Protein AF-A0A4U0UEE3-F1 (afdb_monomer_lite)

Structure (mmCIF, N/CA/C/O backbone):
data_AF-A0A4U0UEE3-F1
#
_entry.id   AF-A0A4U0UEE3-F1
#
loop_
_atom_site.group_PDB
_atom_site.id
_atom_site.type_symbol
_atom_site.label_atom_id
_atom_site.label_alt_id
_atom_site.label_comp_id
_atom_site.label_asym_id
_atom_site.label_entity_id
_atom_site.label_seq_id
_atom_site.pdbx_PDB_ins_code
_atom_site.Cartn_x
_atom_site.Cartn_y
_atom_site.Cartn_z
_atom_site.occupancy
_atom_site.B_iso_or_equiv
_atom_site.auth_seq_id
_atom_site.auth_comp_id
_atom_site.auth_asym_id
_atom_site.auth_atom_id
_atom_site.pdbx_PDB_model_num
ATOM 1 N N . MET A 1 1 ? 69.171 3.254 -107.063 1.00 62.25 1 MET A N 1
ATOM 2 C CA . MET A 1 1 ? 68.912 4.581 -106.462 1.00 62.25 1 MET A CA 1
ATOM 3 C C . MET A 1 1 ? 67.419 4.868 -106.351 1.00 62.25 1 MET A C 1
ATOM 5 O O . MET A 1 1 ? 66.963 4.986 -105.230 1.00 62.25 1 MET A O 1
ATOM 9 N N . GLN A 1 2 ? 66.639 4.903 -107.444 1.00 70.38 2 GLN A N 1
ATOM 10 C CA . GLN A 1 2 ? 65.195 5.214 -107.375 1.00 70.38 2 GLN A CA 1
ATOM 11 C C . GLN A 1 2 ? 64.356 4.212 -106.554 1.00 70.38 2 GLN A C 1
ATOM 13 O O . GLN A 1 2 ? 63.466 4.637 -105.823 1.00 70.38 2 GLN A O 1
ATOM 18 N N . ASP A 1 3 ? 64.650 2.910 -106.615 1.00 75.75 3 ASP A N 1
ATOM 19 C CA . ASP A 1 3 ? 63.863 1.899 -105.884 1.00 75.75 3 ASP A CA 1
ATOM 20 C C . ASP A 1 3 ? 64.121 1.914 -104.372 1.00 75.75 3 ASP A C 1
ATOM 22 O O . ASP A 1 3 ? 63.182 1.812 -103.592 1.00 75.75 3 ASP A O 1
ATOM 26 N N . GLN A 1 4 ? 65.359 2.193 -103.953 1.00 80.94 4 GLN A N 1
ATOM 27 C CA . GLN A 1 4 ? 65.688 2.430 -102.541 1.00 80.94 4 GLN A CA 1
ATOM 28 C C . GLN A 1 4 ? 64.958 3.663 -101.995 1.00 80.94 4 GLN A C 1
ATOM 30 O O . GLN A 1 4 ? 64.514 3.665 -100.854 1.00 80.94 4 GLN A O 1
ATOM 35 N N . THR A 1 5 ? 64.789 4.711 -102.807 1.00 82.25 5 THR A N 1
ATOM 36 C CA . THR A 1 5 ? 64.019 5.897 -102.406 1.00 82.25 5 THR A CA 1
ATOM 37 C C . THR A 1 5 ? 62.523 5.594 -102.279 1.00 82.25 5 THR A C 1
ATOM 39 O O . THR A 1 5 ? 61.872 6.137 -101.391 1.00 82.25 5 THR A O 1
ATOM 42 N N . ARG A 1 6 ? 61.970 4.716 -103.131 1.00 85.69 6 ARG A N 1
ATOM 43 C CA . ARG A 1 6 ? 60.564 4.280 -103.050 1.00 85.69 6 ARG A CA 1
ATOM 44 C C . ARG A 1 6 ? 60.300 3.409 -101.825 1.00 85.69 6 ARG A C 1
ATOM 46 O O . ARG A 1 6 ? 59.331 3.664 -101.124 1.00 85.69 6 ARG A O 1
ATOM 53 N N . GLU A 1 7 ? 61.167 2.442 -101.546 1.00 88.88 7 GLU A N 1
ATOM 54 C CA . GLU A 1 7 ? 61.051 1.562 -100.377 1.00 88.88 7 GLU A CA 1
ATOM 55 C C . GLU A 1 7 ? 61.210 2.336 -99.058 1.00 88.88 7 GLU A C 1
ATOM 57 O O . GLU A 1 7 ? 60.459 2.138 -98.105 1.00 88.88 7 GLU A O 1
ATOM 62 N N . LEU A 1 8 ? 62.127 3.305 -99.020 1.00 87.56 8 LEU A N 1
ATOM 63 C CA . LEU A 1 8 ? 62.291 4.180 -97.859 1.00 87.56 8 LEU A CA 1
ATOM 64 C C . LEU A 1 8 ? 61.073 5.107 -97.678 1.00 87.56 8 LEU A C 1
ATOM 66 O O . LEU A 1 8 ? 60.667 5.381 -96.550 1.00 87.56 8 LEU A O 1
ATOM 70 N N . ALA A 1 9 ? 60.427 5.536 -98.769 1.00 88.88 9 ALA A N 1
ATOM 71 C CA . ALA A 1 9 ? 59.181 6.300 -98.713 1.00 88.88 9 ALA A CA 1
ATOM 72 C C . ALA A 1 9 ? 57.982 5.463 -98.230 1.00 88.88 9 ALA A C 1
ATOM 74 O O . ALA A 1 9 ? 57.168 5.975 -97.460 1.00 88.88 9 ALA A O 1
ATOM 75 N N . THR A 1 10 ? 57.870 4.189 -98.631 1.00 90.50 10 THR A N 1
ATOM 76 C CA . THR A 1 10 ? 56.819 3.286 -98.126 1.00 90.50 10 THR A CA 1
ATOM 77 C C . THR A 1 10 ? 57.028 2.968 -96.651 1.00 90.50 10 THR A C 1
ATOM 79 O O . THR A 1 10 ? 56.086 3.090 -95.876 1.00 90.50 10 THR A O 1
ATOM 82 N N . GLN A 1 11 ? 58.267 2.692 -96.230 1.00 93.00 11 GLN A N 1
ATOM 83 C CA . GLN A 1 11 ? 58.604 2.503 -94.815 1.00 93.00 11 GLN A CA 1
ATOM 84 C C . GLN A 1 11 ? 58.294 3.754 -93.984 1.00 93.00 11 GLN A C 1
ATOM 86 O O . GLN A 1 11 ? 57.703 3.655 -92.913 1.00 93.00 11 GLN A O 1
ATOM 91 N N . MET A 1 12 ? 58.625 4.950 -94.486 1.00 91.69 12 MET A N 1
ATOM 92 C CA . MET A 1 12 ? 58.252 6.203 -93.823 1.00 91.69 12 MET A CA 1
ATOM 93 C C . MET A 1 12 ? 56.735 6.379 -93.705 1.00 91.69 12 MET A C 1
ATOM 95 O O . MET A 1 12 ? 56.270 6.903 -92.696 1.00 91.69 12 MET A O 1
ATOM 99 N N . LYS A 1 13 ? 55.962 5.968 -94.717 1.00 94.62 13 LYS A N 1
ATOM 100 C CA . LYS A 1 13 ? 54.497 6.036 -94.677 1.00 94.62 13 LYS A CA 1
ATOM 101 C C . LYS A 1 13 ? 53.920 5.064 -93.648 1.00 94.62 13 LYS A C 1
ATOM 103 O O . LYS A 1 13 ? 53.119 5.484 -92.828 1.00 94.62 13 LYS A O 1
ATOM 108 N N . GLU A 1 14 ? 54.381 3.816 -93.634 1.00 94.69 14 GLU A N 1
ATOM 109 C CA . GLU A 1 14 ? 53.945 2.809 -92.659 1.00 94.69 14 GLU A CA 1
ATOM 110 C C . GLU A 1 14 ? 54.296 3.204 -91.221 1.00 94.69 14 GLU A C 1
ATOM 112 O O . GLU A 1 14 ? 53.499 3.001 -90.311 1.00 94.69 14 GLU A O 1
ATOM 117 N N . VAL A 1 15 ? 55.479 3.784 -90.993 1.00 94.88 15 VAL A N 1
ATOM 118 C CA . VAL A 1 15 ? 55.857 4.291 -89.666 1.00 94.88 15 VAL A CA 1
ATOM 119 C C . VAL A 1 15 ? 54.951 5.449 -89.249 1.00 94.88 15 VAL A C 1
ATOM 121 O O . VAL A 1 15 ? 54.535 5.477 -88.097 1.00 94.88 15 VAL A O 1
ATOM 124 N N . ARG A 1 16 ? 54.596 6.365 -90.162 1.00 94.94 16 ARG A N 1
ATOM 125 C CA . ARG A 1 16 ? 53.630 7.439 -89.867 1.00 94.94 16 ARG A CA 1
ATOM 126 C C . ARG A 1 16 ? 52.248 6.891 -89.534 1.00 94.94 16 ARG A C 1
ATOM 128 O O . ARG A 1 16 ? 51.725 7.253 -88.494 1.00 94.94 16 ARG A O 1
ATOM 135 N N . GLU A 1 17 ? 51.713 5.980 -90.343 1.00 96.06 17 GLU A N 1
ATOM 136 C CA . GLU A 1 17 ? 50.411 5.345 -90.087 1.00 96.06 17 GLU A CA 1
ATOM 137 C C . GLU A 1 17 ? 50.409 4.595 -88.739 1.00 96.06 17 GLU A C 1
ATOM 139 O O . GLU A 1 17 ? 49.432 4.642 -87.996 1.00 96.06 17 GLU A O 1
ATOM 144 N N . ARG A 1 18 ? 51.527 3.954 -88.362 1.00 96.12 18 ARG A N 1
ATOM 145 C CA . ARG A 1 18 ? 51.687 3.345 -87.029 1.00 96.12 18 ARG A CA 1
ATOM 146 C C . ARG A 1 18 ? 51.750 4.381 -85.909 1.00 96.12 18 ARG A C 1
ATOM 148 O O . ARG A 1 18 ? 51.187 4.137 -84.850 1.00 96.12 18 ARG A O 1
ATOM 155 N N . CYS A 1 19 ? 52.442 5.502 -86.108 1.00 96.31 19 CYS A N 1
ATOM 156 C CA . CYS A 1 19 ? 52.463 6.591 -85.132 1.00 96.31 19 CYS A CA 1
ATOM 157 C C . CYS A 1 19 ? 51.065 7.186 -84.941 1.00 96.31 19 CYS A C 1
ATOM 159 O O . CYS A 1 19 ? 50.644 7.331 -83.801 1.00 96.31 19 CYS A O 1
ATOM 161 N N . GLU A 1 20 ? 50.333 7.436 -86.027 1.00 96.25 20 GLU A N 1
ATOM 162 C CA . GLU A 1 20 ? 48.946 7.919 -85.998 1.00 96.25 20 GLU A CA 1
ATOM 163 C C . GLU A 1 20 ? 48.036 6.929 -85.247 1.00 96.25 20 GLU A C 1
ATOM 165 O O . GLU A 1 20 ? 47.331 7.324 -84.323 1.00 96.25 20 GLU A O 1
ATOM 170 N N . SER A 1 21 ? 48.135 5.625 -85.535 1.00 96.75 21 SER A N 1
ATOM 171 C CA . SER A 1 21 ? 47.388 4.582 -84.811 1.00 96.75 21 SER A CA 1
ATOM 172 C C . SER A 1 21 ? 47.721 4.535 -83.314 1.00 96.75 21 SER A C 1
ATOM 174 O O . SER A 1 21 ? 46.827 4.360 -82.490 1.00 96.75 21 SER A O 1
ATOM 176 N N . LEU A 1 22 ? 48.995 4.683 -82.939 1.00 96.50 22 LEU A N 1
ATOM 177 C CA . LEU A 1 22 ? 49.409 4.702 -81.531 1.00 96.50 22 LEU A CA 1
ATOM 178 C C . LEU A 1 22 ? 48.954 5.980 -80.812 1.00 96.50 22 LEU A C 1
ATOM 180 O O . LEU A 1 22 ? 48.640 5.934 -79.624 1.00 96.50 22 LEU A O 1
ATOM 184 N N . GLU A 1 23 ? 48.920 7.117 -81.507 1.00 97.00 23 GLU A N 1
ATOM 185 C CA . GLU A 1 23 ? 48.387 8.374 -80.976 1.00 97.00 23 GLU A CA 1
ATOM 186 C C . GLU A 1 23 ? 46.876 8.280 -80.726 1.00 97.00 23 GLU A C 1
ATOM 188 O O . GLU A 1 23 ? 46.407 8.730 -79.677 1.00 97.00 23 GLU A O 1
ATOM 193 N N . GLU A 1 24 ? 46.129 7.642 -81.631 1.00 96.81 24 GLU A N 1
ATOM 194 C CA . GLU A 1 24 ? 44.701 7.354 -81.453 1.00 96.81 24 GLU A CA 1
ATOM 195 C C . GLU A 1 24 ? 44.453 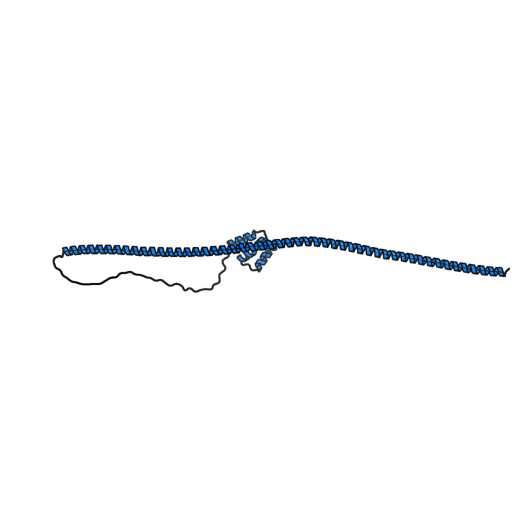6.416 -80.260 1.00 96.81 24 GLU A C 1
ATOM 197 O O . GLU A 1 24 ? 43.654 6.740 -79.378 1.00 96.81 24 GLU A O 1
ATOM 202 N N . GLU A 1 25 ? 45.193 5.306 -80.158 1.00 97.25 25 GLU A N 1
ATOM 203 C CA . GLU A 1 25 ? 45.098 4.382 -79.018 1.00 97.25 25 GLU A CA 1
ATOM 204 C C . GLU A 1 25 ? 45.443 5.065 -77.684 1.00 97.25 25 GLU A C 1
ATOM 206 O O . GLU A 1 25 ? 44.784 4.831 -76.666 1.00 97.25 25 GLU A O 1
ATOM 211 N N . LEU A 1 26 ? 46.451 5.944 -77.672 1.00 97.50 26 LEU A N 1
ATOM 212 C CA . LEU A 1 26 ? 46.818 6.724 -76.490 1.00 97.50 26 LEU A CA 1
ATOM 213 C C . LEU A 1 26 ? 45.713 7.718 -76.107 1.00 97.50 26 LEU A C 1
ATOM 215 O O . LEU A 1 26 ? 45.411 7.880 -74.920 1.00 97.50 26 LEU A O 1
ATOM 219 N N . ALA A 1 27 ? 45.097 8.378 -77.090 1.00 97.19 27 ALA A N 1
ATOM 220 C CA . ALA A 1 27 ? 43.980 9.287 -76.862 1.00 97.19 27 ALA A CA 1
ATOM 221 C C . ALA A 1 27 ? 42.768 8.549 -76.269 1.00 97.19 27 ALA A C 1
ATOM 223 O O . ALA A 1 27 ? 42.173 9.023 -75.295 1.00 97.19 27 ALA A O 1
ATOM 224 N N . ASP A 1 28 ? 42.450 7.360 -76.783 1.00 97.38 28 ASP A N 1
ATOM 225 C CA . ASP A 1 28 ? 41.380 6.516 -76.254 1.00 97.38 28 ASP A CA 1
ATOM 226 C C . ASP A 1 28 ? 41.688 5.989 -74.849 1.00 97.38 28 ASP A C 1
ATOM 228 O O . ASP A 1 28 ? 40.818 6.026 -73.971 1.00 97.38 28 ASP A O 1
ATOM 232 N N . ALA A 1 29 ? 42.930 5.571 -74.586 1.00 97.31 29 ALA A N 1
ATOM 233 C CA . ALA A 1 29 ? 43.363 5.163 -73.253 1.00 97.31 29 ALA A CA 1
ATOM 234 C C . ALA A 1 29 ? 43.229 6.312 -72.239 1.00 97.31 29 ALA A C 1
ATOM 236 O O . ALA A 1 29 ? 42.730 6.104 -71.129 1.00 97.31 29 ALA A O 1
ATOM 237 N N . HIS A 1 30 ? 43.603 7.538 -72.620 1.00 97.12 30 HIS A N 1
ATOM 238 C CA . HIS A 1 30 ? 43.408 8.723 -71.784 1.00 97.12 30 HIS A CA 1
ATOM 239 C C . HIS A 1 30 ? 41.928 9.033 -71.541 1.00 97.12 30 HIS A C 1
ATOM 241 O O . HIS A 1 30 ? 41.552 9.343 -70.405 1.00 97.12 30 HIS A O 1
ATOM 247 N N . ARG A 1 31 ? 41.074 8.920 -72.566 1.00 97.75 31 ARG A N 1
ATOM 248 C CA . ARG A 1 31 ? 39.625 9.124 -72.423 1.00 97.75 31 ARG A CA 1
ATOM 249 C C . ARG A 1 31 ? 39.020 8.116 -71.445 1.00 97.75 31 ARG A C 1
ATOM 251 O O . ARG A 1 31 ? 38.344 8.521 -70.498 1.00 97.75 31 ARG A O 1
ATOM 258 N N . LEU A 1 32 ? 39.314 6.829 -71.628 1.00 97.88 32 LEU A N 1
ATOM 259 C CA . LEU A 1 32 ? 38.812 5.753 -70.773 1.00 97.88 32 LEU A CA 1
ATOM 260 C C . LEU A 1 32 ? 39.304 5.896 -69.325 1.00 97.88 32 LEU A C 1
ATOM 262 O O . LEU A 1 32 ? 38.551 5.657 -68.379 1.00 97.88 32 LEU A O 1
ATOM 266 N N . LEU A 1 33 ? 40.560 6.311 -69.135 1.00 98.00 33 LEU A N 1
ATOM 267 C CA . LEU A 1 33 ? 41.109 6.570 -67.807 1.00 98.00 33 LEU A CA 1
ATOM 268 C C . LEU A 1 33 ? 40.387 7.740 -67.128 1.00 98.00 33 LEU A C 1
ATOM 270 O O . LEU A 1 33 ? 40.021 7.625 -65.961 1.00 98.00 33 LEU A O 1
ATOM 274 N N . GLY A 1 34 ? 40.103 8.821 -67.861 1.00 97.81 34 GLY A N 1
ATOM 275 C CA . GLY A 1 34 ? 39.311 9.944 -67.358 1.00 97.81 34 GLY A CA 1
ATOM 276 C C . GLY A 1 34 ? 37.890 9.545 -66.945 1.00 97.81 34 GLY A C 1
ATOM 277 O O . GLY A 1 34 ? 37.407 9.984 -65.900 1.00 97.81 34 GLY A O 1
ATOM 278 N N . GLU A 1 35 ? 37.232 8.683 -67.722 1.00 97.38 35 GLU A N 1
ATOM 279 C CA . GLU A 1 35 ? 35.912 8.123 -67.394 1.00 97.38 35 GLU A CA 1
ATOM 280 C C . GLU A 1 35 ? 35.969 7.276 -66.117 1.00 97.38 35 GLU A C 1
ATOM 282 O O . GLU A 1 35 ? 35.254 7.573 -65.156 1.00 97.38 35 GLU A O 1
ATOM 287 N N . ARG A 1 36 ? 36.903 6.320 -66.030 1.00 97.69 36 ARG A N 1
ATOM 288 C CA . ARG A 1 36 ? 37.098 5.504 -64.820 1.00 97.69 36 ARG A CA 1
ATOM 289 C C . ARG A 1 36 ? 37.458 6.327 -63.586 1.00 97.69 36 ARG A C 1
ATOM 291 O O . ARG A 1 36 ? 37.022 5.996 -62.484 1.00 97.69 36 ARG A O 1
ATOM 298 N N . SER A 1 37 ? 38.244 7.394 -63.731 1.00 97.31 37 SER A N 1
ATOM 299 C CA . SER A 1 37 ? 38.565 8.290 -62.616 1.00 97.31 37 SER A CA 1
ATOM 300 C C . SER A 1 37 ? 37.316 8.989 -62.074 1.00 97.31 37 SER A C 1
ATOM 302 O O . SER A 1 37 ? 37.133 9.024 -60.855 1.00 97.31 37 SER A O 1
ATOM 304 N N . ARG A 1 38 ? 36.434 9.480 -62.956 1.00 98.00 38 ARG A N 1
ATOM 305 C CA . ARG A 1 38 ? 35.158 10.118 -62.576 1.00 98.00 38 ARG A CA 1
ATOM 306 C C . ARG A 1 38 ? 34.183 9.122 -61.950 1.00 98.00 38 ARG A C 1
ATOM 308 O O . ARG A 1 38 ? 33.548 9.435 -60.942 1.00 98.00 38 ARG A O 1
ATOM 315 N N . GLU A 1 39 ? 34.087 7.913 -62.499 1.00 97.75 39 GLU A N 1
ATOM 316 C CA . GLU A 1 39 ? 33.291 6.825 -61.915 1.00 97.75 39 GLU A CA 1
ATOM 317 C C . GLU A 1 39 ? 33.807 6.453 -60.522 1.00 97.75 39 GLU A C 1
ATOM 319 O O . GLU A 1 39 ? 33.031 6.363 -59.572 1.00 97.75 39 GLU A O 1
ATOM 324 N N . GLY A 1 40 ? 35.127 6.314 -60.366 1.00 97.94 40 GLY A N 1
ATOM 325 C CA . GLY A 1 40 ? 35.770 6.038 -59.083 1.00 97.94 40 GLY A CA 1
ATOM 326 C C . GLY A 1 40 ? 35.517 7.124 -58.038 1.00 97.94 40 GLY A C 1
ATOM 327 O O . GLY A 1 40 ? 35.280 6.816 -56.871 1.00 97.94 40 GLY A O 1
ATOM 328 N N . GLU A 1 41 ? 35.536 8.393 -58.441 1.00 97.88 41 GLU A N 1
ATOM 329 C CA . GLU A 1 41 ? 35.189 9.513 -57.565 1.00 97.88 41 GLU A CA 1
ATOM 330 C C . GLU A 1 41 ? 33.708 9.492 -57.166 1.00 97.88 41 GLU A C 1
ATOM 332 O O . GLU A 1 41 ? 33.384 9.646 -55.988 1.00 97.88 41 GLU A O 1
ATOM 337 N N . THR A 1 42 ? 32.821 9.201 -58.120 1.00 98.00 42 THR A N 1
ATOM 338 C CA . THR A 1 42 ? 31.380 9.057 -57.868 1.00 98.00 42 THR A CA 1
ATOM 339 C C . THR A 1 42 ? 31.104 7.920 -56.882 1.00 98.00 42 THR A C 1
ATOM 341 O O . THR A 1 42 ? 30.362 8.109 -55.919 1.00 98.00 42 THR A O 1
ATOM 344 N N . MET A 1 43 ? 31.747 6.760 -57.058 1.00 98.00 43 MET A N 1
ATOM 345 C CA . MET A 1 43 ? 31.629 5.628 -56.134 1.00 98.00 43 MET A CA 1
ATOM 346 C C . MET A 1 43 ? 32.133 5.979 -54.733 1.00 98.00 43 MET A C 1
ATOM 348 O O . MET A 1 43 ? 31.444 5.693 -53.757 1.00 98.00 43 MET A O 1
ATOM 352 N N . ARG A 1 44 ? 33.295 6.641 -54.614 1.00 98.19 44 ARG A N 1
ATOM 353 C CA . ARG A 1 44 ? 33.825 7.076 -53.309 1.00 98.19 44 ARG A CA 1
ATOM 354 C C . ARG A 1 44 ? 32.869 8.022 -52.589 1.00 98.19 44 ARG A C 1
ATOM 356 O O . ARG A 1 44 ? 32.662 7.867 -51.391 1.00 98.19 44 ARG A O 1
ATOM 363 N N . ARG A 1 45 ? 32.259 8.967 -53.311 1.00 98.12 45 ARG A N 1
ATOM 364 C CA . ARG A 1 45 ? 31.279 9.893 -52.733 1.00 98.12 45 ARG A CA 1
ATOM 365 C C . ARG A 1 45 ? 30.026 9.169 -52.239 1.00 98.12 45 ARG A C 1
ATOM 367 O O . ARG A 1 45 ? 29.593 9.415 -51.120 1.00 98.12 45 ARG A O 1
ATOM 374 N N . LEU A 1 46 ? 29.472 8.258 -53.040 1.00 98.19 46 LEU A N 1
ATOM 375 C CA . LEU A 1 46 ? 28.296 7.475 -52.646 1.00 98.19 46 LEU A CA 1
ATOM 376 C C . LEU A 1 46 ? 28.579 6.575 -51.438 1.00 98.19 46 LEU A C 1
ATOM 378 O O . LEU A 1 46 ? 27.731 6.469 -50.555 1.00 98.19 46 LEU A O 1
ATOM 382 N N . LEU A 1 47 ? 29.762 5.954 -51.380 1.00 98.31 47 LEU A N 1
ATOM 383 C CA . LEU A 1 47 ? 30.182 5.163 -50.223 1.00 98.31 47 LEU A CA 1
ATOM 384 C C . LEU A 1 47 ? 30.273 6.030 -48.967 1.00 98.31 47 LEU A C 1
ATOM 386 O O . LEU A 1 47 ? 29.643 5.688 -47.973 1.00 98.31 47 LEU A O 1
ATOM 390 N N . ALA A 1 48 ? 30.939 7.185 -49.044 1.00 98.31 48 ALA A N 1
ATOM 391 C CA . ALA A 1 48 ? 31.036 8.112 -47.917 1.00 98.31 48 ALA A CA 1
ATOM 392 C C . ALA A 1 48 ? 29.655 8.591 -47.428 1.00 98.31 48 ALA A C 1
ATOM 394 O O . ALA A 1 48 ? 29.413 8.667 -46.225 1.00 98.31 48 ALA A O 1
ATOM 395 N N . ASP A 1 49 ? 28.717 8.862 -48.342 1.00 98.31 49 ASP A N 1
ATOM 396 C CA . ASP A 1 49 ? 27.351 9.262 -47.986 1.00 98.31 49 ASP A CA 1
ATOM 397 C C . ASP A 1 49 ? 26.577 8.127 -47.288 1.00 98.31 49 ASP A C 1
ATOM 399 O O . ASP A 1 49 ? 25.825 8.368 -46.338 1.00 98.31 49 ASP A O 1
ATOM 403 N N . VAL A 1 50 ? 26.727 6.883 -47.755 1.00 98.44 50 VAL A N 1
ATOM 404 C CA . VAL A 1 50 ? 26.071 5.711 -47.150 1.00 98.44 50 VAL A CA 1
ATOM 405 C C . VAL A 1 50 ? 26.681 5.387 -45.787 1.00 98.44 50 VAL A C 1
ATOM 407 O O . VAL A 1 50 ? 25.930 5.171 -44.834 1.00 98.44 50 VAL A O 1
ATOM 410 N N . GLU A 1 51 ? 28.008 5.405 -45.678 1.00 98.19 51 GLU A N 1
ATOM 411 C CA . GLU A 1 51 ? 28.745 5.208 -44.426 1.00 98.19 51 GLU A CA 1
ATOM 412 C C . GLU A 1 51 ? 28.360 6.276 -43.400 1.00 98.19 51 GLU A C 1
ATOM 414 O O . GLU A 1 51 ? 27.921 5.932 -42.304 1.00 98.19 51 GLU A O 1
ATOM 419 N N . GLY A 1 52 ? 28.360 7.558 -43.781 1.00 98.38 52 GLY A N 1
ATOM 420 C CA . GLY A 1 52 ? 27.960 8.649 -42.891 1.00 98.38 52 GLY A CA 1
ATOM 421 C C . GLY A 1 52 ? 26.513 8.528 -42.395 1.00 98.38 52 GLY A C 1
ATOM 422 O O . GLY A 1 52 ? 26.228 8.771 -41.221 1.00 98.38 52 GLY A O 1
ATOM 423 N N . ARG A 1 53 ? 25.576 8.085 -43.247 1.00 98.44 53 ARG A N 1
ATOM 424 C CA . ARG A 1 53 ? 24.190 7.805 -42.817 1.00 98.44 53 ARG A CA 1
ATOM 425 C C . ARG A 1 53 ? 24.106 6.609 -41.873 1.00 98.44 53 ARG A C 1
ATOM 427 O O . ARG A 1 53 ? 23.294 6.631 -40.947 1.00 98.44 53 ARG A O 1
ATOM 434 N N . ALA A 1 54 ? 24.889 5.561 -42.115 1.00 98.31 54 ALA A N 1
ATOM 435 C CA . ALA A 1 54 ? 24.926 4.389 -41.251 1.00 98.31 54 ALA A CA 1
ATOM 436 C C . ALA A 1 54 ? 25.500 4.744 -39.871 1.00 98.31 54 ALA A C 1
ATOM 438 O O . ALA A 1 54 ? 24.887 4.415 -38.857 1.00 98.31 54 ALA A O 1
ATOM 439 N N . GLU A 1 55 ? 26.605 5.487 -39.826 1.00 98.50 55 GLU A N 1
ATOM 440 C CA . GLU A 1 55 ? 27.215 5.985 -38.591 1.00 98.50 55 GLU A CA 1
ATOM 441 C C . GLU A 1 55 ? 26.262 6.888 -37.805 1.00 98.50 55 GLU A C 1
ATOM 443 O O . GLU A 1 55 ? 26.087 6.695 -36.601 1.00 98.50 55 GLU A O 1
ATOM 448 N N . ALA A 1 56 ? 25.577 7.816 -38.484 1.00 98.44 56 ALA A N 1
ATOM 449 C CA . ALA A 1 56 ? 24.579 8.678 -37.856 1.00 98.44 56 ALA A CA 1
ATOM 450 C C . ALA A 1 56 ? 23.439 7.867 -37.218 1.00 98.44 56 ALA A C 1
ATOM 452 O O . ALA A 1 56 ? 23.062 8.129 -36.078 1.00 98.44 56 ALA A O 1
ATOM 453 N N . ARG A 1 57 ? 22.934 6.834 -37.908 1.00 98.50 57 ARG A N 1
ATOM 454 C CA . ARG A 1 57 ? 21.901 5.937 -37.360 1.00 98.50 57 ARG A CA 1
ATOM 455 C C . ARG A 1 57 ? 22.400 5.129 -36.170 1.00 98.50 57 ARG A C 1
ATOM 457 O O . ARG A 1 57 ? 21.666 4.963 -35.202 1.00 98.50 57 ARG A O 1
ATOM 464 N N . VAL A 1 58 ? 23.626 4.613 -36.226 1.00 98.62 58 VAL A N 1
ATOM 465 C CA . VAL A 1 58 ? 24.217 3.870 -35.102 1.00 98.62 58 VAL A CA 1
ATOM 466 C C . VAL A 1 58 ? 24.370 4.782 -33.889 1.00 98.62 58 VAL A C 1
ATOM 468 O O . VAL A 1 58 ? 24.043 4.368 -32.779 1.00 98.62 58 VAL A O 1
ATOM 471 N N . LYS A 1 59 ? 24.822 6.022 -34.093 1.00 98.62 59 LYS A N 1
ATOM 472 C CA . LYS A 1 59 ? 24.936 7.016 -33.026 1.00 98.62 59 LYS A CA 1
ATOM 473 C C . LYS A 1 59 ? 23.573 7.341 -32.411 1.00 98.62 59 LYS A C 1
ATOM 475 O O . LYS A 1 59 ? 23.433 7.244 -31.200 1.00 98.62 59 LYS A O 1
ATOM 480 N N . GLU A 1 60 ? 22.564 7.617 -33.233 1.00 98.44 60 GLU A N 1
ATOM 481 C CA . GLU A 1 60 ? 21.200 7.885 -32.766 1.00 98.44 60 GLU A CA 1
ATOM 482 C C . GLU A 1 60 ? 20.614 6.703 -31.977 1.00 98.44 60 GLU A C 1
ATOM 484 O O . GLU A 1 60 ? 20.014 6.888 -30.921 1.00 98.44 60 GLU A O 1
ATOM 489 N N . MET A 1 61 ? 20.800 5.469 -32.458 1.00 98.12 61 MET A N 1
ATOM 490 C CA . MET A 1 61 ? 20.318 4.279 -31.749 1.00 98.12 61 MET A CA 1
ATOM 491 C C . MET A 1 61 ? 21.025 4.075 -30.406 1.00 98.12 61 MET A C 1
ATOM 493 O O . MET A 1 61 ? 20.376 3.654 -29.451 1.00 98.12 61 MET A O 1
ATOM 497 N N . ARG A 1 62 ? 22.324 4.391 -30.312 1.00 98.50 62 ARG A N 1
ATOM 498 C CA . ARG A 1 62 ? 23.066 4.360 -29.042 1.00 98.50 62 ARG A CA 1
ATOM 499 C C . ARG A 1 62 ? 22.543 5.409 -28.070 1.00 98.50 62 ARG A C 1
ATOM 501 O O . ARG A 1 62 ? 22.187 5.052 -26.960 1.00 98.50 62 ARG A O 1
ATOM 508 N N . GLU A 1 63 ? 22.384 6.653 -28.517 1.00 98.56 63 GLU A N 1
ATOM 509 C CA . GLU A 1 63 ? 21.844 7.734 -27.682 1.00 98.56 63 GLU A CA 1
ATOM 510 C C . GLU A 1 63 ? 20.435 7.403 -27.166 1.00 98.56 63 GLU A C 1
ATOM 512 O O . GLU A 1 63 ? 20.140 7.589 -25.989 1.00 98.56 63 GLU A O 1
ATOM 517 N N . ARG A 1 64 ? 19.568 6.836 -28.015 1.00 98.50 64 ARG A N 1
ATOM 518 C CA . ARG A 1 64 ? 18.239 6.361 -27.590 1.00 98.50 64 ARG A CA 1
ATOM 519 C C . ARG A 1 64 ? 18.318 5.222 -26.575 1.00 98.50 64 ARG A C 1
ATOM 521 O O . ARG A 1 64 ? 17.500 5.174 -25.662 1.00 98.50 64 ARG A O 1
ATOM 528 N N . MET A 1 65 ? 19.259 4.296 -26.750 1.00 98.31 65 MET A N 1
ATOM 529 C CA . MET A 1 65 ? 19.464 3.189 -25.819 1.00 98.31 65 MET A CA 1
ATOM 530 C C . MET A 1 65 ? 19.967 3.689 -24.462 1.00 98.31 65 MET A C 1
ATOM 532 O O . MET A 1 65 ? 19.445 3.252 -23.440 1.00 98.31 65 MET A O 1
ATOM 536 N N . ASP A 1 66 ? 20.917 4.622 -24.450 1.00 98.44 66 ASP A N 1
ATOM 537 C CA . ASP A 1 66 ? 21.461 5.209 -23.225 1.00 98.44 66 ASP A CA 1
ATOM 538 C C . ASP A 1 66 ? 20.370 5.966 -22.452 1.00 98.44 66 ASP A C 1
ATOM 540 O O . ASP A 1 66 ? 20.180 5.725 -21.261 1.00 98.44 66 ASP A O 1
ATOM 544 N N . LEU A 1 67 ? 19.556 6.775 -23.142 1.00 98.44 67 LEU A N 1
ATOM 545 C CA . LEU A 1 67 ? 18.401 7.447 -22.532 1.00 98.44 67 LEU A CA 1
ATOM 546 C C . LEU A 1 67 ? 17.391 6.452 -21.942 1.00 98.44 67 LEU A C 1
ATOM 548 O O . LEU A 1 67 ? 16.921 6.641 -20.822 1.00 98.44 67 LEU A O 1
ATOM 552 N N . ALA A 1 68 ? 17.079 5.370 -22.660 1.00 98.31 68 ALA A N 1
ATOM 553 C CA . ALA A 1 68 ? 16.161 4.345 -22.165 1.00 98.31 68 ALA A CA 1
ATOM 554 C C . ALA A 1 68 ? 16.710 3.612 -20.926 1.00 98.31 68 ALA A C 1
ATOM 556 O O . ALA A 1 68 ? 15.943 3.233 -20.040 1.00 98.31 68 ALA A O 1
ATOM 557 N N . ILE A 1 69 ? 18.030 3.414 -20.848 1.00 98.38 69 ILE A N 1
ATOM 558 C CA . ILE A 1 69 ? 18.695 2.837 -19.674 1.00 98.38 69 ILE A CA 1
ATOM 559 C C . ILE A 1 69 ? 18.599 3.797 -18.486 1.00 98.38 69 ILE A C 1
ATOM 561 O O . ILE A 1 69 ? 18.188 3.376 -17.408 1.00 98.38 69 ILE A O 1
ATOM 565 N N . GLU A 1 70 ? 18.894 5.083 -18.682 1.00 98.38 70 GLU A N 1
ATOM 566 C CA . GLU A 1 70 ? 18.787 6.090 -17.621 1.00 98.38 70 GLU A CA 1
ATOM 567 C C . GLU A 1 70 ? 17.350 6.247 -17.103 1.00 98.38 70 GLU A C 1
ATOM 569 O O . GLU A 1 70 ? 17.129 6.407 -15.901 1.00 98.38 70 GLU A O 1
ATOM 574 N N . GLU A 1 71 ? 16.354 6.208 -17.991 1.00 98.38 71 GLU A N 1
ATOM 575 C CA . GLU A 1 71 ? 14.941 6.232 -17.606 1.00 98.38 71 GLU A CA 1
ATOM 576 C C . GLU A 1 71 ? 14.538 4.989 -16.814 1.00 98.38 71 GLU A C 1
ATOM 578 O O . GLU A 1 71 ? 13.852 5.118 -15.797 1.00 98.38 71 GLU A O 1
ATOM 583 N N . ARG A 1 72 ? 14.993 3.800 -17.232 1.00 98.44 72 ARG A N 1
ATOM 584 C CA . ARG A 1 72 ? 14.775 2.558 -16.482 1.00 98.44 72 ARG A CA 1
ATOM 585 C C . ARG A 1 72 ? 15.390 2.648 -15.089 1.00 98.44 72 ARG A C 1
ATOM 587 O O . ARG A 1 72 ? 14.700 2.335 -14.126 1.00 98.44 72 ARG A O 1
ATOM 594 N N . ASP A 1 73 ? 16.644 3.077 -14.982 1.00 98.50 73 ASP A N 1
ATOM 595 C CA . ASP A 1 73 ? 17.362 3.130 -13.703 1.00 98.50 73 ASP A CA 1
ATOM 596 C C . ASP A 1 73 ? 16.701 4.126 -12.746 1.00 98.50 73 ASP A C 1
ATOM 598 O O . ASP A 1 73 ? 16.454 3.812 -11.582 1.00 98.50 73 ASP A O 1
ATOM 602 N N . ARG A 1 74 ? 16.285 5.288 -13.264 1.00 98.44 74 ARG A N 1
ATOM 603 C CA . ARG A 1 74 ? 15.503 6.264 -12.497 1.00 98.44 74 ARG A CA 1
ATOM 604 C C . ARG A 1 74 ? 14.177 5.674 -12.011 1.00 98.44 74 ARG A C 1
ATOM 606 O O . ARG A 1 74 ? 13.834 5.826 -10.839 1.00 98.44 74 ARG A O 1
ATOM 613 N N . ALA A 1 75 ? 13.445 4.981 -12.883 1.00 98.19 75 ALA A N 1
ATOM 614 C CA . ALA A 1 75 ? 12.188 4.335 -12.516 1.00 98.19 75 ALA A CA 1
ATOM 615 C C . ALA A 1 75 ? 12.390 3.198 -11.496 1.00 98.19 75 ALA A C 1
ATOM 617 O O . ALA A 1 75 ? 11.553 3.008 -10.612 1.00 98.19 75 ALA A O 1
ATOM 618 N N . GLU A 1 76 ? 13.494 2.453 -11.584 1.00 98.25 76 GLU A N 1
ATOM 619 C CA . GLU A 1 76 ? 13.847 1.391 -10.640 1.00 98.25 76 GLU A CA 1
ATOM 620 C C . GLU A 1 76 ? 14.178 1.955 -9.251 1.00 98.25 76 GLU A C 1
ATOM 622 O O . GLU A 1 76 ? 13.668 1.451 -8.244 1.00 98.25 76 GLU A O 1
ATOM 627 N N . ASP A 1 77 ? 14.942 3.046 -9.179 1.00 98.38 77 ASP A N 1
ATOM 628 C CA . ASP A 1 77 ? 15.240 3.743 -7.925 1.00 98.38 77 ASP A CA 1
ATOM 629 C C . ASP A 1 77 ? 13.971 4.323 -7.277 1.00 98.38 77 ASP A C 1
ATOM 631 O O . ASP A 1 77 ? 13.728 4.154 -6.072 1.00 98.38 77 ASP A O 1
ATOM 635 N N . GLU A 1 78 ? 13.102 4.956 -8.068 1.00 98.31 78 GLU A N 1
ATOM 636 C CA . GLU A 1 78 ? 11.800 5.450 -7.607 1.00 98.31 78 GLU A CA 1
ATOM 637 C C . GLU A 1 78 ? 10.909 4.303 -7.101 1.00 98.31 78 GLU A C 1
ATOM 639 O O . GLU A 1 78 ? 10.346 4.377 -6.003 1.00 98.31 78 GLU A O 1
ATOM 644 N N . ALA A 1 79 ? 10.831 3.193 -7.836 1.00 97.94 79 ALA A N 1
ATOM 645 C CA . ALA A 1 79 ? 10.078 2.016 -7.413 1.00 97.94 79 ALA A CA 1
ATOM 646 C C . ALA A 1 79 ? 10.655 1.396 -6.127 1.00 97.94 79 ALA A C 1
ATOM 648 O O . ALA A 1 79 ? 9.897 1.024 -5.226 1.00 97.94 79 ALA A O 1
ATOM 649 N N . SER A 1 80 ? 11.984 1.333 -5.994 1.00 98.25 80 SER A N 1
ATOM 650 C CA . SER A 1 80 ? 12.679 0.813 -4.810 1.00 98.25 80 SER A CA 1
ATOM 651 C C . SER A 1 80 ? 12.403 1.669 -3.574 1.00 98.25 80 SER A C 1
ATOM 653 O O . SER A 1 80 ? 12.090 1.147 -2.497 1.00 98.25 80 SER A O 1
ATOM 655 N N . THR A 1 81 ? 12.465 2.995 -3.709 1.00 98.31 81 THR A N 1
ATOM 656 C CA . THR A 1 81 ? 12.201 3.927 -2.603 1.00 98.31 81 THR A CA 1
ATOM 657 C C . THR A 1 81 ? 10.735 3.893 -2.167 1.00 98.31 81 THR A C 1
ATOM 659 O O . THR A 1 81 ? 10.457 3.768 -0.968 1.00 98.31 81 THR A O 1
ATOM 662 N N . ILE A 1 82 ? 9.793 3.910 -3.117 1.00 98.38 82 ILE A N 1
ATOM 663 C CA . ILE A 1 82 ? 8.355 3.770 -2.839 1.00 98.38 82 ILE A CA 1
ATOM 664 C C . ILE A 1 82 ? 8.062 2.409 -2.202 1.00 98.38 82 ILE A C 1
ATOM 666 O O . ILE A 1 82 ? 7.312 2.341 -1.226 1.00 98.38 82 ILE A O 1
ATOM 670 N N . GLY A 1 83 ? 8.676 1.334 -2.701 1.00 98.44 83 GLY A N 1
ATOM 671 C CA . GLY A 1 83 ? 8.535 -0.016 -2.161 1.00 98.44 83 GLY A CA 1
ATOM 672 C C . GLY A 1 83 ? 8.961 -0.101 -0.696 1.00 98.44 83 GLY A C 1
ATOM 673 O O . GLY A 1 83 ? 8.191 -0.571 0.143 1.00 98.44 83 GLY A O 1
ATOM 674 N N . ARG A 1 84 ? 10.139 0.440 -0.351 1.00 98.44 84 ARG A N 1
ATOM 675 C CA . ARG A 1 84 ? 10.619 0.487 1.044 1.00 98.44 84 ARG A CA 1
ATOM 676 C C . ARG A 1 84 ? 9.708 1.316 1.941 1.00 98.44 84 ARG A C 1
ATOM 678 O O . ARG A 1 84 ? 9.444 0.917 3.073 1.00 98.44 84 ARG A O 1
ATOM 685 N N . ARG A 1 85 ? 9.221 2.460 1.454 1.00 98.38 85 ARG A N 1
ATOM 686 C CA . A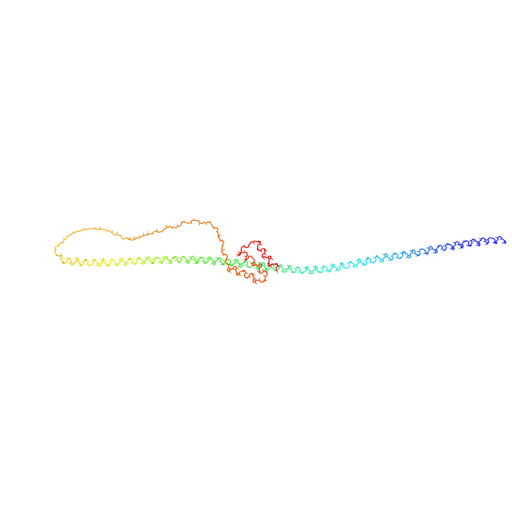RG A 1 85 ? 8.295 3.308 2.211 1.00 98.38 85 ARG A CA 1
ATOM 687 C C . ARG A 1 85 ? 6.979 2.581 2.492 1.00 98.38 85 ARG A C 1
ATOM 689 O O . ARG A 1 85 ? 6.574 2.498 3.646 1.00 98.38 85 ARG A O 1
ATOM 696 N N . ARG A 1 86 ? 6.357 1.995 1.465 1.00 98.12 86 ARG A N 1
ATOM 697 C CA . ARG A 1 86 ? 5.108 1.230 1.607 1.00 98.12 86 ARG A CA 1
ATOM 698 C C . ARG A 1 86 ? 5.273 0.005 2.506 1.00 98.12 86 ARG A C 1
ATOM 700 O O . ARG A 1 86 ? 4.352 -0.317 3.249 1.00 98.12 86 ARG A O 1
ATOM 707 N N . ALA A 1 87 ? 6.428 -0.661 2.470 1.00 98.38 87 ALA A N 1
ATOM 708 C CA . ALA A 1 87 ? 6.720 -1.777 3.368 1.00 98.38 87 ALA A CA 1
ATOM 709 C C . ALA A 1 87 ? 6.703 -1.332 4.839 1.00 98.38 87 ALA A C 1
ATOM 711 O O . ALA A 1 87 ? 6.005 -1.942 5.646 1.00 98.38 87 ALA A O 1
ATOM 712 N N . ARG A 1 88 ? 7.375 -0.218 5.163 1.00 98.44 88 ARG A N 1
ATOM 713 C CA . ARG A 1 88 ? 7.367 0.366 6.517 1.00 98.44 88 ARG A CA 1
ATOM 714 C C . ARG A 1 88 ? 5.963 0.788 6.950 1.00 98.44 88 ARG A C 1
ATOM 716 O O . ARG A 1 88 ? 5.521 0.402 8.023 1.00 98.44 88 ARG A O 1
ATOM 723 N N . GLU A 1 89 ? 5.229 1.499 6.092 1.00 98.44 89 GLU A N 1
ATOM 724 C CA . GLU A 1 89 ? 3.841 1.904 6.374 1.00 98.44 89 GLU A CA 1
ATOM 725 C C . GLU A 1 89 ? 2.933 0.680 6.616 1.00 98.44 89 GLU A C 1
ATOM 727 O O . GLU A 1 89 ? 2.104 0.682 7.526 1.00 98.44 89 GLU A O 1
ATOM 732 N N . SER A 1 90 ? 3.115 -0.404 5.854 1.00 98.38 90 SER A N 1
ATOM 733 C CA . SER A 1 90 ? 2.381 -1.657 6.062 1.00 98.38 90 SER A CA 1
ATOM 734 C C . SER A 1 90 ? 2.728 -2.323 7.396 1.00 98.38 90 SER A C 1
ATOM 736 O O . SER A 1 90 ? 1.831 -2.817 8.081 1.00 98.38 90 SER A O 1
ATOM 738 N N . GLU A 1 91 ? 4.003 -2.346 7.782 1.00 98.50 91 GLU A N 1
ATOM 739 C CA . GLU A 1 91 ? 4.446 -2.890 9.070 1.00 98.50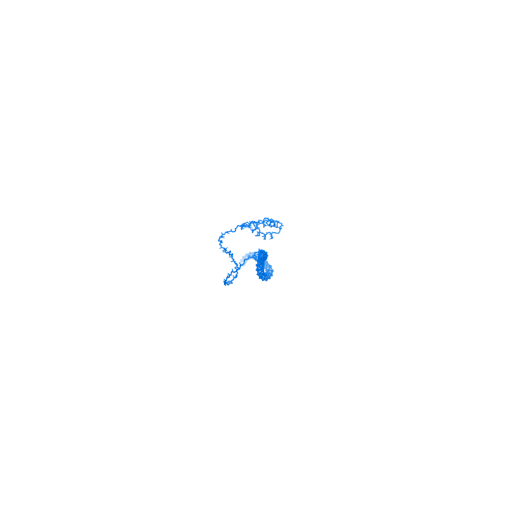 91 GLU A CA 1
ATOM 740 C C . GLU A 1 91 ? 3.920 -2.069 10.253 1.00 98.50 91 GLU A C 1
ATOM 742 O O . GLU A 1 91 ? 3.411 -2.649 11.213 1.00 98.50 91 GLU A O 1
ATOM 747 N N . GLU A 1 92 ? 3.944 -0.738 10.159 1.00 98.56 92 GLU A N 1
ATOM 748 C CA . GLU A 1 92 ? 3.368 0.160 11.164 1.00 98.56 92 GLU A CA 1
ATOM 749 C C . GLU A 1 92 ? 1.858 -0.047 11.321 1.00 98.56 92 GLU A C 1
ATOM 751 O O . GLU A 1 92 ? 1.352 -0.118 12.443 1.00 98.56 92 GLU A O 1
ATOM 756 N N . LEU A 1 93 ? 1.120 -0.175 10.213 1.00 98.38 93 LEU A N 1
ATOM 757 C CA . LEU A 1 93 ? -0.315 -0.458 10.256 1.00 98.38 93 LEU A CA 1
ATOM 758 C C . LEU A 1 93 ? -0.597 -1.833 10.869 1.00 98.38 93 LEU A C 1
ATOM 760 O O . LEU A 1 93 ? -1.491 -1.948 11.703 1.00 98.38 93 LEU A O 1
ATOM 764 N N . LYS A 1 94 ? 0.186 -2.865 10.530 1.00 98.62 94 LYS A N 1
ATOM 765 C CA . LYS A 1 94 ? 0.069 -4.196 11.154 1.00 98.62 94 LYS A CA 1
ATOM 766 C C . LYS A 1 94 ? 0.347 -4.151 12.656 1.00 98.62 94 LYS A C 1
ATOM 768 O O . LYS A 1 94 ? -0.343 -4.829 13.412 1.00 98.62 94 LYS A O 1
ATOM 773 N N . ALA A 1 95 ? 1.339 -3.374 13.093 1.00 98.62 95 ALA A N 1
ATOM 774 C CA . ALA A 1 95 ? 1.620 -3.181 14.513 1.00 98.62 95 ALA A CA 1
ATOM 775 C C . ALA A 1 95 ? 0.434 -2.507 15.222 1.00 98.62 95 ALA A C 1
ATOM 777 O O . ALA A 1 95 ? -0.072 -3.049 16.201 1.00 98.62 95 ALA A O 1
ATOM 778 N N . LYS A 1 96 ? -0.091 -1.410 14.657 1.00 98.56 96 LYS A N 1
ATOM 779 C CA . LYS A 1 96 ? -1.273 -0.708 15.188 1.00 98.56 96 LYS A CA 1
ATOM 780 C C . LYS A 1 96 ? -2.504 -1.608 15.271 1.00 98.56 96 LYS A C 1
ATOM 782 O O . LYS A 1 96 ? -3.202 -1.567 16.275 1.00 98.56 96 LYS A O 1
ATOM 787 N N . VAL A 1 97 ? -2.761 -2.433 14.253 1.00 98.56 97 VAL A N 1
ATOM 788 C CA . VAL A 1 97 ? -3.877 -3.395 14.269 1.00 98.56 97 VAL A CA 1
ATOM 789 C C . VAL A 1 97 ? -3.727 -4.370 15.434 1.00 98.56 97 VAL A C 1
ATOM 791 O O . VAL A 1 97 ? -4.658 -4.505 16.217 1.00 98.56 97 VAL A O 1
ATOM 794 N N . ARG A 1 98 ? -2.545 -4.970 15.623 1.00 98.62 98 ARG A N 1
ATOM 795 C CA . ARG A 1 98 ? -2.306 -5.898 16.743 1.00 98.62 98 ARG A CA 1
ATOM 796 C C . ARG A 1 98 ? -2.462 -5.231 18.108 1.00 98.62 98 ARG A C 1
ATOM 798 O O . ARG A 1 98 ? -2.944 -5.863 19.044 1.00 98.62 98 ARG A O 1
ATOM 805 N N . ASP A 1 99 ? -2.028 -3.983 18.246 1.00 98.50 99 ASP A N 1
ATOM 806 C CA . ASP A 1 99 ? -2.158 -3.248 19.505 1.00 98.50 99 ASP A CA 1
ATOM 807 C C . ASP A 1 99 ? -3.620 -2.895 19.799 1.00 98.50 99 ASP A C 1
ATOM 809 O O . ASP A 1 99 ? -4.071 -3.058 20.934 1.00 98.50 99 ASP A O 1
ATOM 813 N N . LEU A 1 100 ? -4.385 -2.498 18.777 1.00 98.31 100 LEU A N 1
ATOM 814 C CA . LEU A 1 100 ? -5.826 -2.267 18.892 1.00 98.31 100 LEU A CA 1
ATOM 815 C C . LEU A 1 100 ? -6.597 -3.558 19.186 1.00 98.31 100 LEU A C 1
ATOM 817 O O . LEU A 1 100 ? -7.490 -3.538 20.024 1.00 98.31 100 LEU A O 1
ATOM 821 N N . GLU A 1 101 ? -6.240 -4.682 18.565 1.00 98.44 101 GLU A N 1
ATOM 822 C CA . GLU A 1 101 ? -6.828 -5.995 18.859 1.00 98.44 101 GLU A CA 1
ATOM 823 C C . GLU A 1 101 ? -6.582 -6.407 20.317 1.00 98.44 101 GLU A C 1
ATOM 825 O O . GLU A 1 101 ? -7.503 -6.852 21.000 1.00 98.44 101 GLU A O 1
ATOM 830 N N . LYS A 1 102 ? -5.363 -6.202 20.837 1.00 98.62 102 LYS A N 1
ATOM 831 C CA . LYS A 1 102 ? -5.052 -6.450 22.255 1.00 98.62 102 LYS A CA 1
ATOM 832 C C . LYS A 1 102 ? -5.820 -5.516 23.187 1.00 98.62 102 LYS A C 1
ATOM 834 O O . LYS A 1 102 ? -6.275 -5.956 24.239 1.00 98.62 102 LYS A O 1
ATOM 839 N N . ALA A 1 103 ? -5.935 -4.236 22.835 1.00 98.44 103 ALA A N 1
ATOM 840 C CA . ALA A 1 103 ? -6.699 -3.271 23.619 1.00 98.44 103 ALA A CA 1
ATOM 841 C C . ALA A 1 103 ? -8.192 -3.628 23.637 1.00 98.44 103 ALA A C 1
ATOM 843 O O . ALA A 1 103 ? -8.813 -3.582 24.695 1.00 98.44 103 ALA A O 1
ATOM 844 N N . LEU A 1 104 ? -8.739 -4.052 22.495 1.00 98.50 104 LEU A N 1
ATOM 845 C CA . LEU A 1 104 ? -10.112 -4.529 22.381 1.00 98.50 104 LEU A CA 1
ATOM 846 C C . LEU A 1 104 ? -10.340 -5.766 23.252 1.00 98.50 104 LEU A C 1
ATOM 848 O O . LEU A 1 104 ? -11.293 -5.776 24.019 1.00 98.50 104 LEU A O 1
ATOM 852 N N . ALA A 1 105 ? -9.446 -6.759 23.193 1.00 98.50 105 ALA A N 1
ATOM 853 C CA . ALA A 1 105 ? -9.542 -7.962 24.020 1.00 98.50 105 ALA A CA 1
ATOM 854 C C . ALA A 1 105 ? -9.564 -7.633 25.526 1.00 98.50 105 ALA A C 1
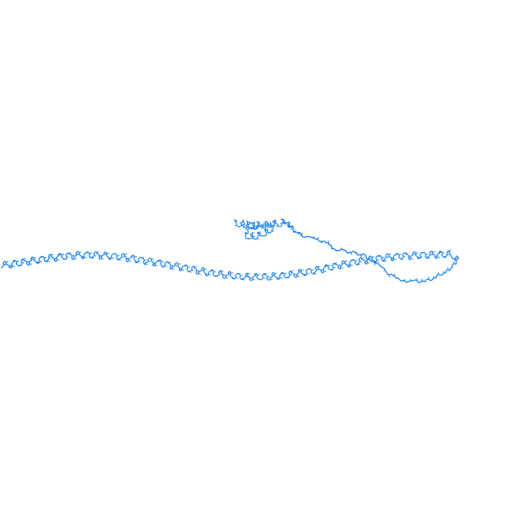ATOM 856 O O . ALA A 1 105 ? -10.402 -8.143 26.267 1.00 98.50 105 ALA A O 1
ATOM 857 N N . ARG A 1 106 ? -8.702 -6.711 25.974 1.00 98.38 106 ARG A N 1
ATOM 858 C CA . ARG A 1 106 ? -8.702 -6.238 27.370 1.00 98.38 106 ARG A CA 1
ATOM 859 C C . ARG A 1 106 ? -10.001 -5.527 27.734 1.00 98.38 106 ARG A C 1
ATOM 861 O O . ARG A 1 106 ? -10.583 -5.832 28.765 1.00 98.38 106 ARG A O 1
ATOM 868 N N . ALA A 1 107 ? -10.485 -4.632 26.875 1.00 98.00 107 ALA A N 1
ATOM 869 C CA . ALA A 1 107 ? -11.741 -3.926 27.109 1.00 98.00 107 ALA A CA 1
ATOM 870 C C . ALA A 1 107 ? -12.942 -4.888 27.169 1.00 98.00 107 ALA A C 1
ATOM 872 O O . ALA A 1 107 ? -13.850 -4.686 27.971 1.00 98.00 107 ALA A O 1
ATOM 873 N N . THR A 1 108 ? -12.945 -5.955 26.360 1.00 98.38 108 THR A N 1
ATOM 874 C CA . THR A 1 108 ? -13.984 -6.992 26.430 1.00 98.38 108 THR A CA 1
ATOM 875 C C . THR A 1 108 ? -13.904 -7.803 27.721 1.00 98.38 108 THR A C 1
ATOM 877 O O . THR A 1 108 ? -14.934 -8.038 28.342 1.00 98.38 108 THR A O 1
ATOM 880 N N . GLU A 1 109 ? -12.701 -8.164 28.180 1.00 98.44 109 GLU A N 1
ATOM 881 C CA . GLU A 1 109 ? -12.517 -8.849 29.469 1.00 98.44 109 GLU A CA 1
ATOM 882 C C . GLU A 1 109 ? -12.957 -7.965 30.648 1.00 98.44 109 GLU A C 1
ATOM 884 O O . GLU A 1 109 ? -13.626 -8.437 31.570 1.00 98.44 109 GLU A O 1
ATOM 889 N N . GLU A 1 110 ? -12.634 -6.670 30.606 1.00 98.31 110 GLU A N 1
ATOM 890 C CA . GLU A 1 110 ? -13.079 -5.687 31.596 1.00 98.31 110 GLU A CA 1
ATOM 891 C C . GLU A 1 110 ? -14.606 -5.558 31.600 1.00 98.31 110 GLU A C 1
ATOM 893 O O . GLU A 1 110 ? -15.217 -5.634 32.666 1.00 98.31 110 GLU A O 1
ATOM 898 N N . MET A 1 111 ? -15.239 -5.444 30.429 1.00 98.38 111 MET A N 1
ATOM 899 C CA . MET A 1 111 ? -16.698 -5.398 30.304 1.00 98.38 111 MET A CA 1
ATOM 900 C C . MET A 1 111 ? -17.355 -6.661 30.875 1.00 98.38 111 MET A C 1
ATOM 902 O O . MET A 1 111 ? -18.307 -6.553 31.647 1.00 98.38 111 MET A O 1
ATOM 906 N N . ASP A 1 112 ? -16.836 -7.847 30.553 1.00 98.31 112 ASP A N 1
ATOM 907 C CA . ASP A 1 112 ? -17.348 -9.114 31.081 1.00 98.31 112 ASP A CA 1
ATOM 908 C C . ASP A 1 112 ? -17.193 -9.191 32.605 1.00 98.31 112 A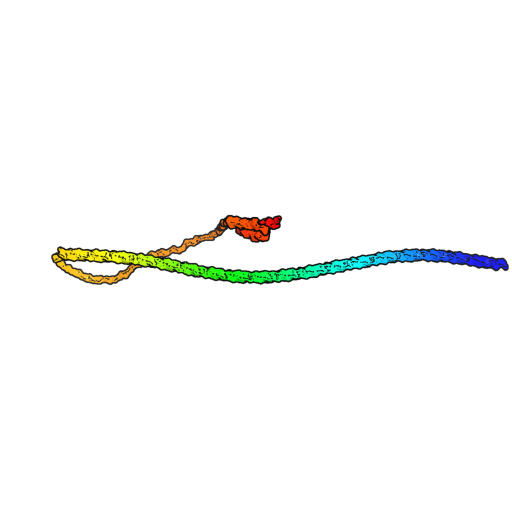SP A C 1
ATOM 910 O O . ASP A 1 112 ? -18.095 -9.657 33.307 1.00 98.31 112 ASP A O 1
ATOM 914 N N . SER A 1 113 ? -16.068 -8.708 33.140 1.00 98.12 113 SER A N 1
ATOM 915 C CA . SER A 1 113 ? -15.838 -8.654 34.585 1.00 98.12 113 SER A CA 1
ATOM 916 C C . SER A 1 113 ? -16.823 -7.709 35.278 1.00 98.12 113 SER A C 1
ATOM 918 O O . SER A 1 113 ? -17.451 -8.096 36.265 1.00 98.12 113 SER A O 1
ATOM 920 N N . LEU A 1 114 ? -17.044 -6.518 34.712 1.00 98.06 114 LEU A N 1
ATOM 921 C CA . LEU A 1 114 ? -18.000 -5.541 35.223 1.00 98.06 114 LEU A CA 1
ATOM 922 C C . LEU A 1 114 ? -19.425 -6.087 35.149 1.00 98.06 114 LEU A C 1
ATOM 924 O O . LEU A 1 114 ? -20.152 -6.008 36.135 1.00 98.06 114 LEU A O 1
ATOM 928 N N . SER A 1 115 ? -19.798 -6.727 34.039 1.00 98.31 115 SER A N 1
ATOM 929 C CA . SER A 1 115 ? -21.108 -7.360 33.865 1.00 98.31 115 SER A CA 1
ATOM 930 C C . SER A 1 115 ? -21.376 -8.429 34.930 1.00 98.31 115 SER A C 1
ATOM 932 O O . SER A 1 115 ? -22.463 -8.470 35.510 1.00 98.31 115 SER A O 1
ATOM 934 N N . ARG A 1 116 ? -20.372 -9.253 35.266 1.00 98.31 116 ARG A N 1
ATOM 935 C CA . ARG A 1 116 ? -20.478 -10.233 36.361 1.00 98.31 116 ARG A CA 1
ATOM 936 C C . ARG A 1 116 ? -20.669 -9.555 37.714 1.00 98.31 116 ARG A C 1
ATOM 938 O O . ARG A 1 116 ? -21.553 -9.963 38.463 1.00 98.31 116 ARG A O 1
ATOM 945 N N . THR A 1 117 ? -19.888 -8.513 38.012 1.00 98.12 117 THR A N 1
ATOM 946 C CA . THR A 1 117 ? -20.039 -7.772 39.278 1.00 98.12 117 THR A CA 1
ATOM 947 C C . THR A 1 117 ? -21.393 -7.073 39.378 1.00 98.12 117 THR A C 1
ATOM 949 O O . THR A 1 117 ? -22.006 -7.071 40.441 1.00 98.12 117 THR A O 1
ATOM 952 N N . GLU A 1 118 ? -21.910 -6.536 38.272 1.00 97.94 118 GLU A N 1
ATOM 953 C CA . GLU A 1 118 ? -23.231 -5.917 38.221 1.00 97.94 118 GLU A CA 1
ATOM 954 C C . GLU A 1 118 ? -24.337 -6.951 38.467 1.00 97.94 118 GLU A C 1
ATOM 956 O O . GLU A 1 118 ? -25.253 -6.699 39.251 1.00 97.94 118 GLU A O 1
ATOM 961 N N . ALA A 1 119 ? -24.242 -8.131 37.848 1.00 98.31 119 ALA A N 1
ATOM 962 C CA . ALA A 1 119 ? -25.182 -9.225 38.076 1.00 98.31 119 ALA A CA 1
ATOM 963 C C . ALA A 1 119 ? -25.165 -9.704 39.539 1.00 98.31 119 ALA A C 1
ATOM 965 O O . ALA A 1 119 ? -26.224 -9.927 40.126 1.00 98.31 119 ALA A O 1
ATOM 966 N N . GLU A 1 120 ? -23.981 -9.812 40.146 1.00 98.25 120 GLU A N 1
ATOM 967 C CA . GLU A 1 120 ? -23.837 -10.191 41.552 1.00 98.25 120 GLU A CA 1
ATOM 968 C C . GLU A 1 120 ? -24.427 -9.133 42.495 1.00 98.25 120 GLU A C 1
ATOM 970 O O . GLU A 1 120 ? -25.194 -9.472 43.397 1.00 98.25 120 GLU A O 1
ATOM 975 N N . LEU A 1 121 ? -24.145 -7.849 42.258 1.00 97.81 121 LEU A N 1
ATOM 976 C CA . LEU A 1 121 ? -24.714 -6.749 43.041 1.00 97.81 121 LEU A CA 1
ATOM 977 C C . LEU A 1 121 ? -26.238 -6.684 42.919 1.00 97.81 121 LEU A C 1
ATOM 979 O O . LEU A 1 121 ? -26.918 -6.456 43.921 1.00 97.81 121 LEU A O 1
ATOM 983 N N . ARG A 1 122 ? -26.790 -6.920 41.722 1.00 98.31 122 ARG A N 1
ATOM 984 C CA . ARG A 1 122 ? -28.244 -7.024 41.521 1.00 98.31 122 ARG A CA 1
ATOM 985 C C . ARG A 1 122 ? -28.832 -8.178 42.330 1.00 98.31 122 ARG A C 1
ATOM 987 O O . ARG A 1 122 ? -29.761 -7.950 43.094 1.00 98.31 122 ARG A O 1
ATOM 994 N N . ALA A 1 123 ? -28.238 -9.370 42.260 1.00 98.25 123 ALA A N 1
ATOM 995 C CA . ALA A 1 123 ? -28.698 -10.524 43.036 1.00 98.25 123 ALA A CA 1
ATOM 996 C C . ALA A 1 123 ? -28.627 -10.279 44.556 1.00 98.25 123 ALA A C 1
ATOM 998 O O . ALA A 1 123 ? -29.529 -10.670 45.299 1.00 98.25 123 ALA A O 1
ATOM 999 N N . GLN A 1 124 ? -27.578 -9.602 45.034 1.00 98.00 124 GLN A N 1
ATOM 1000 C CA . GLN A 1 124 ? -27.468 -9.205 46.438 1.00 98.00 124 GLN A CA 1
ATOM 1001 C C . GLN A 1 124 ? -28.552 -8.197 46.835 1.00 98.00 124 GLN A C 1
ATOM 1003 O O . GLN A 1 124 ? -29.128 -8.339 47.914 1.00 98.00 124 GLN A O 1
ATOM 1008 N N . ASN A 1 125 ? -28.848 -7.213 45.981 1.00 97.94 125 ASN A N 1
ATOM 1009 C CA . ASN A 1 125 ? -29.909 -6.232 46.210 1.00 97.94 125 ASN A CA 1
ATOM 1010 C C . ASN A 1 125 ? -31.292 -6.902 46.257 1.00 97.94 125 ASN A C 1
ATOM 1012 O O . ASN A 1 125 ? -32.045 -6.693 47.203 1.00 97.94 125 ASN A O 1
ATOM 1016 N N . ASP A 1 126 ? -31.586 -7.807 45.324 1.00 97.94 126 ASP A N 1
ATOM 1017 C CA . ASP A 1 126 ? -32.837 -8.570 45.331 1.00 97.94 126 ASP A CA 1
ATOM 1018 C C . ASP A 1 126 ? -32.969 -9.415 46.611 1.00 97.94 126 ASP A C 1
ATOM 1020 O O . ASP A 1 126 ? -34.028 -9.461 47.243 1.00 97.94 126 ASP A O 1
ATOM 1024 N N . ALA A 1 127 ? -31.875 -10.035 47.066 1.00 97.81 127 ALA A N 1
ATOM 1025 C CA . ALA A 1 127 ? -31.855 -10.817 48.300 1.00 97.81 127 ALA A CA 1
ATOM 1026 C C . ALA A 1 127 ? -32.001 -9.962 49.573 1.00 97.81 127 ALA A C 1
ATOM 1028 O O . ALA A 1 127 ? -32.561 -10.431 50.572 1.00 97.81 127 ALA A O 1
ATOM 1029 N N . THR A 1 128 ? -31.473 -8.733 49.597 1.00 97.75 128 THR A N 1
ATOM 1030 C CA . THR A 1 128 ? -31.678 -7.804 50.722 1.00 97.75 128 THR A CA 1
ATOM 1031 C C . THR A 1 128 ? -33.083 -7.215 50.699 1.00 97.75 128 THR A C 1
ATOM 1033 O O . THR A 1 128 ? -33.712 -7.161 51.755 1.00 97.75 128 THR A O 1
ATOM 1036 N N . ALA A 1 129 ? -33.618 -6.870 49.527 1.00 97.75 129 ALA A N 1
ATOM 1037 C CA . ALA A 1 129 ? -34.995 -6.424 49.348 1.00 97.75 129 ALA A CA 1
ATOM 1038 C C . ALA A 1 129 ? -35.997 -7.502 49.788 1.00 97.75 129 ALA A C 1
ATOM 1040 O O . ALA A 1 129 ? -36.930 -7.208 50.535 1.00 97.75 129 ALA A O 1
ATOM 1041 N N . HIS A 1 130 ? -35.765 -8.767 49.421 1.00 98.19 130 HIS A N 1
ATOM 1042 C CA . HIS A 1 130 ? -36.600 -9.881 49.866 1.00 98.19 130 HIS A CA 1
ATOM 1043 C C . HIS A 1 130 ? -36.560 -10.061 51.391 1.00 98.19 130 HIS A C 1
ATOM 1045 O O . HIS A 1 130 ? -37.606 -10.168 52.030 1.00 98.19 130 HIS A O 1
ATOM 1051 N N . ARG A 1 131 ? -35.367 -10.019 52.005 1.00 97.94 131 ARG A N 1
ATOM 1052 C CA . ARG A 1 131 ? -35.229 -10.067 53.473 1.00 97.94 131 ARG A CA 1
ATOM 1053 C C . ARG A 1 131 ? -35.911 -8.887 54.162 1.00 97.94 131 ARG A C 1
ATOM 1055 O O . ARG A 1 131 ? -36.550 -9.081 55.191 1.00 97.94 131 ARG A O 1
ATOM 1062 N N . ALA A 1 132 ? -35.811 -7.687 53.595 1.00 97.12 132 ALA A N 1
ATOM 1063 C CA . ALA A 1 132 ? -36.499 -6.510 54.111 1.00 97.12 132 ALA A CA 1
ATOM 1064 C C . ALA A 1 132 ? -38.026 -6.670 54.033 1.00 97.12 132 ALA A C 1
ATOM 1066 O O . ALA A 1 132 ? -38.712 -6.330 54.993 1.00 97.12 132 ALA A O 1
ATOM 1067 N N . ALA A 1 133 ? -38.555 -7.238 52.944 1.00 97.62 133 ALA A N 1
ATOM 1068 C CA . ALA A 1 133 ? -39.982 -7.523 52.804 1.00 97.62 133 ALA A CA 1
ATOM 1069 C C . ALA A 1 133 ? -40.471 -8.557 53.833 1.00 97.62 133 ALA A C 1
ATOM 1071 O O . ALA A 1 133 ? -41.502 -8.346 54.468 1.00 97.62 133 ALA A O 1
ATOM 1072 N N . LEU A 1 134 ? -39.712 -9.638 54.058 1.00 98.06 134 LEU A N 1
ATOM 1073 C CA . LEU A 1 134 ? -40.029 -10.622 55.102 1.00 98.06 134 LEU A CA 1
ATOM 1074 C C . LEU A 1 134 ? -40.040 -9.979 56.494 1.00 98.06 134 LEU A C 1
ATOM 1076 O O . LEU A 1 134 ? -41.019 -10.126 57.218 1.00 98.06 134 LEU A O 1
ATOM 1080 N N . ALA A 1 135 ? -39.015 -9.194 56.832 1.00 96.94 135 ALA A N 1
ATOM 1081 C CA . ALA A 1 135 ? -38.958 -8.486 58.109 1.00 96.94 135 ALA A CA 1
ATOM 1082 C C . ALA A 1 135 ? -40.112 -7.477 58.274 1.00 96.94 135 ALA A C 1
ATOM 1084 O O . ALA A 1 135 ? -40.655 -7.328 59.367 1.00 96.94 135 ALA A O 1
ATOM 1085 N N . GLN A 1 136 ? -40.526 -6.789 57.202 1.00 97.50 136 GLN A N 1
ATOM 1086 C CA . GLN A 1 136 ? -41.693 -5.900 57.236 1.00 97.50 136 GLN A CA 1
ATOM 1087 C C . GLN A 1 136 ? -42.993 -6.666 57.501 1.00 97.50 136 GLN A C 1
ATOM 1089 O O . GLN A 1 136 ? -43.809 -6.197 58.298 1.00 97.50 136 GLN A O 1
ATOM 1094 N N . ASN A 1 137 ? -43.167 -7.837 56.882 1.00 97.50 137 ASN A N 1
ATOM 1095 C CA . ASN A 1 137 ? -44.319 -8.703 57.125 1.00 97.50 137 ASN A CA 1
ATOM 1096 C C . ASN A 1 137 ? -44.334 -9.210 58.573 1.00 97.50 137 ASN A C 1
ATOM 1098 O O . ASN A 1 137 ? -45.346 -9.068 59.249 1.00 97.50 137 ASN A O 1
ATOM 1102 N N . GLU A 1 138 ? -43.201 -9.688 59.096 1.00 97.56 138 GLU A N 1
ATOM 1103 C CA . GLU A 1 138 ? -43.085 -10.117 60.498 1.00 97.56 138 GLU A CA 1
ATOM 1104 C C . GLU A 1 138 ? -43.420 -8.980 61.475 1.00 97.56 138 GLU A C 1
ATOM 1106 O O . GLU A 1 138 ? -44.158 -9.174 62.442 1.00 97.56 138 GLU A O 1
ATOM 1111 N N . VAL A 1 139 ? -42.936 -7.760 61.214 1.00 97.62 139 VAL A N 1
ATOM 1112 C CA . VAL A 1 139 ? -43.279 -6.581 62.025 1.00 97.62 139 VAL A CA 1
ATOM 1113 C C . VAL A 1 139 ? -44.777 -6.265 61.949 1.00 97.62 139 VAL A C 1
ATOM 1115 O O . VAL A 1 139 ? -45.370 -5.885 62.963 1.00 97.62 139 VAL A O 1
ATOM 1118 N N . ALA A 1 140 ? -45.405 -6.403 60.780 1.00 97.44 140 ALA A N 1
ATOM 1119 C CA . ALA A 1 140 ? -46.844 -6.205 60.619 1.00 97.44 140 ALA A CA 1
ATOM 1120 C C . ALA A 1 140 ? -47.658 -7.270 61.377 1.00 97.44 140 ALA A C 1
ATOM 1122 O O . ALA A 1 140 ? -48.612 -6.924 62.082 1.00 97.44 140 ALA A O 1
ATOM 1123 N N . ASP A 1 141 ? -47.245 -8.534 61.312 1.00 97.50 141 ASP A N 1
ATOM 1124 C CA . ASP A 1 141 ? -47.869 -9.643 62.036 1.00 97.50 141 ASP A CA 1
ATOM 1125 C C . ASP A 1 141 ? -47.754 -9.448 63.551 1.00 97.50 141 ASP A C 1
ATOM 1127 O O . ASP A 1 141 ? -48.750 -9.544 64.272 1.00 97.50 141 ASP A O 1
ATOM 1131 N N . VAL A 1 142 ? -46.567 -9.073 64.042 1.00 97.62 142 VAL A N 1
ATOM 1132 C CA . VAL A 1 142 ? -46.338 -8.763 65.461 1.00 97.62 142 VAL A CA 1
ATOM 1133 C C . VAL A 1 142 ? -47.206 -7.590 65.918 1.00 97.62 142 VAL A C 1
ATOM 1135 O O . VAL A 1 142 ? -47.828 -7.673 66.976 1.00 97.62 142 VAL A O 1
ATOM 1138 N N . ARG A 1 143 ? -47.309 -6.507 65.133 1.00 97.75 143 ARG A N 1
ATOM 1139 C CA . ARG A 1 143 ? -48.202 -5.376 65.454 1.00 97.75 143 ARG A CA 1
ATOM 1140 C C . ARG A 1 143 ? -49.663 -5.810 65.530 1.00 97.75 143 ARG A C 1
ATOM 1142 O O . ARG A 1 143 ? -50.365 -5.406 66.452 1.00 97.75 143 ARG A O 1
ATOM 1149 N N . THR A 1 144 ? -50.105 -6.650 64.599 1.00 97.75 144 THR A N 1
ATOM 1150 C CA . THR A 1 144 ? -51.475 -7.181 64.581 1.00 97.75 144 THR A CA 1
ATOM 1151 C C . THR A 1 144 ? -51.741 -8.059 65.806 1.00 97.75 144 THR A C 1
ATOM 1153 O O . THR A 1 144 ? -52.772 -7.912 66.458 1.00 97.75 144 THR A O 1
ATOM 1156 N N . ALA A 1 145 ? -50.787 -8.916 66.184 1.00 97.31 145 ALA A N 1
ATOM 1157 C CA . ALA A 1 145 ? -50.868 -9.724 67.397 1.00 97.31 145 ALA A CA 1
ATOM 1158 C C . ALA A 1 145 ? -50.884 -8.864 68.674 1.00 97.31 145 ALA A C 1
ATOM 1160 O O . ALA A 1 145 ? -51.657 -9.147 69.586 1.00 97.31 145 ALA A O 1
ATOM 1161 N N . MET A 1 146 ? -50.083 -7.793 68.735 1.00 97.38 146 MET A N 1
ATOM 1162 C CA . MET A 1 146 ? -50.105 -6.847 69.858 1.00 97.38 146 MET A CA 1
ATOM 1163 C C . MET A 1 146 ? -51.455 -6.135 69.986 1.00 97.38 146 MET A C 1
ATOM 1165 O O . MET A 1 146 ? -51.954 -5.999 71.101 1.00 97.38 146 MET A O 1
ATOM 1169 N N . LEU A 1 147 ? -52.053 -5.696 68.872 1.00 97.31 147 LEU A N 1
ATOM 1170 C CA . LEU A 1 147 ? -53.390 -5.091 68.876 1.00 97.31 147 LEU A CA 1
ATOM 1171 C C . LEU A 1 147 ? -54.441 -6.087 69.376 1.00 97.31 147 LEU A C 1
ATOM 1173 O O . LEU A 1 147 ? -55.191 -5.764 70.288 1.00 97.31 147 LEU A O 1
ATOM 1177 N N . ALA A 1 148 ? -54.421 -7.324 68.873 1.00 96.75 148 ALA A N 1
ATOM 1178 C CA . ALA A 1 148 ? -55.337 -8.366 69.329 1.00 96.75 148 ALA A CA 1
ATOM 1179 C C . ALA A 1 148 ? -55.175 -8.678 70.828 1.00 96.75 148 ALA A C 1
ATOM 1181 O O . ALA A 1 148 ? -56.168 -8.820 71.536 1.00 96.75 148 ALA A O 1
ATOM 1182 N N . LEU A 1 149 ? -53.938 -8.757 71.337 1.00 97.06 149 LEU A N 1
ATOM 1183 C CA . LEU A 1 149 ? -53.682 -8.942 72.769 1.00 97.06 149 LEU A CA 1
ATOM 1184 C C . LEU A 1 149 ? -54.228 -7.777 73.596 1.00 97.06 149 LEU A C 1
ATOM 1186 O O . LEU A 1 149 ? -54.809 -8.005 74.656 1.00 97.06 149 LEU A O 1
ATOM 1190 N N . ARG A 1 150 ? -54.081 -6.544 73.103 1.00 97.12 150 ARG A N 1
ATOM 1191 C CA . ARG A 1 150 ? -54.627 -5.359 73.761 1.00 97.12 150 ARG A CA 1
ATOM 1192 C C . ARG A 1 150 ? -56.152 -5.388 73.810 1.00 97.12 150 ARG A C 1
ATOM 1194 O O . ARG A 1 150 ? -56.698 -5.230 74.892 1.00 97.12 150 ARG A O 1
ATOM 1201 N N . ASP A 1 151 ? -56.817 -5.728 72.710 1.00 97.06 151 ASP A N 1
ATOM 1202 C CA . ASP A 1 151 ? -58.276 -5.889 72.685 1.00 97.06 151 ASP A CA 1
ATOM 1203 C C . ASP A 1 151 ? -58.745 -6.991 73.656 1.00 97.06 151 ASP A C 1
ATOM 1205 O O . ASP A 1 151 ? -59.754 -6.840 74.349 1.00 97.06 151 ASP A O 1
ATOM 1209 N N . THR A 1 152 ? -58.007 -8.109 73.756 1.00 96.62 152 THR A N 1
ATOM 1210 C CA . THR A 1 152 ? -58.330 -9.166 74.733 1.00 96.62 152 THR A CA 1
ATOM 1211 C C . THR A 1 152 ? -58.112 -8.725 76.176 1.00 96.62 152 THR A C 1
ATOM 1213 O O . THR A 1 152 ? -58.887 -9.125 77.046 1.00 96.62 152 THR A O 1
ATOM 1216 N N . LEU A 1 153 ? -57.090 -7.903 76.433 1.00 96.75 153 LEU A N 1
ATOM 1217 C CA . LEU A 1 153 ? -56.823 -7.336 77.750 1.00 96.75 153 LEU A CA 1
ATOM 1218 C C . LEU A 1 153 ? -57.938 -6.361 78.139 1.00 96.75 153 LEU A C 1
ATOM 1220 O O . LEU A 1 153 ? -58.538 -6.539 79.194 1.00 96.75 153 LEU A O 1
ATOM 1224 N N . ASP A 1 154 ? -58.295 -5.432 77.251 1.00 96.81 154 ASP A N 1
ATOM 1225 C CA . ASP A 1 154 ? -59.375 -4.462 77.458 1.00 96.81 154 ASP A CA 1
ATOM 1226 C C . ASP A 1 154 ? -60.722 -5.177 77.705 1.00 96.81 154 ASP A C 1
ATOM 1228 O O . ASP A 1 154 ? -61.484 -4.821 78.608 1.00 96.81 154 ASP A O 1
ATOM 1232 N N . SER A 1 155 ? -61.013 -6.252 76.960 1.00 95.50 155 SER A N 1
ATOM 1233 C CA . SER A 1 155 ? -62.207 -7.077 77.192 1.00 95.50 155 SER A CA 1
ATOM 1234 C C . SER A 1 155 ? -62.168 -7.821 78.532 1.00 95.50 155 SER A C 1
ATOM 1236 O O . SER A 1 155 ? -63.216 -7.975 79.165 1.00 95.50 155 SER A O 1
ATOM 1238 N N . ALA A 1 156 ? -61.007 -8.324 78.960 1.00 94.94 156 ALA A N 1
ATOM 1239 C CA . ALA A 1 156 ? -60.858 -9.009 80.242 1.00 94.94 156 ALA A CA 1
ATOM 1240 C C . ALA A 1 156 ? -60.994 -8.032 81.419 1.00 94.94 156 ALA A C 1
ATOM 1242 O O . ALA A 1 156 ? -61.659 -8.355 82.403 1.00 94.94 156 ALA A O 1
ATOM 1243 N N . GLU A 1 157 ? -60.435 -6.827 81.295 1.00 95.56 157 GLU A N 1
ATOM 1244 C CA . GLU A 1 157 ? -60.603 -5.734 82.256 1.00 95.56 157 GLU A CA 1
ATOM 1245 C C . GLU A 1 157 ? -62.072 -5.303 82.364 1.00 95.56 157 GLU A C 1
ATOM 1247 O O . GLU A 1 157 ? -62.594 -5.156 83.471 1.00 95.56 157 GLU A O 1
ATOM 1252 N N . ALA A 1 158 ? -62.785 -5.183 81.239 1.00 94.44 158 ALA A N 1
ATOM 1253 C CA . ALA A 1 158 ? -64.214 -4.873 81.238 1.00 94.44 158 ALA A CA 1
ATOM 1254 C C . ALA A 1 158 ? -65.056 -5.955 81.943 1.00 94.44 158 ALA A C 1
ATOM 1256 O O . ALA A 1 158 ? -65.939 -5.618 82.739 1.00 94.44 158 ALA A O 1
ATOM 1257 N N . LEU A 1 159 ? -64.765 -7.240 81.690 1.00 94.50 159 LEU A N 1
ATOM 1258 C CA . LEU A 1 159 ? -65.408 -8.377 82.364 1.00 94.50 159 LEU A CA 1
ATOM 1259 C C . LEU A 1 159 ? -65.075 -8.426 83.861 1.00 94.50 159 LEU A C 1
ATOM 1261 O O . LEU A 1 159 ? -65.950 -8.696 84.681 1.00 94.50 159 LEU A O 1
ATOM 1265 N N . ALA A 1 160 ? -63.828 -8.147 84.242 1.00 93.19 160 ALA A N 1
ATOM 1266 C CA . ALA A 1 160 ? -63.440 -8.047 85.646 1.00 93.19 160 ALA A CA 1
ATOM 1267 C C . ALA A 1 160 ? -64.220 -6.920 86.339 1.00 93.19 160 ALA A C 1
ATOM 1269 O O . ALA A 1 160 ? -64.822 -7.145 87.388 1.00 93.19 160 ALA A O 1
ATOM 1270 N N . GLY A 1 161 ? -64.310 -5.750 85.703 1.00 92.88 161 GLY A N 1
ATOM 1271 C CA . GLY A 1 161 ? -65.101 -4.628 86.197 1.00 92.88 161 GLY A CA 1
ATOM 1272 C C . GLY A 1 161 ? -66.599 -4.939 86.305 1.00 92.88 161 GLY A C 1
ATOM 1273 O O . GLY A 1 161 ? -67.236 -4.513 87.267 1.00 92.88 161 GLY A O 1
ATOM 1274 N N . SER A 1 162 ? -67.196 -5.692 85.370 1.00 91.56 162 SER A N 1
ATOM 1275 C CA . SER A 1 162 ? -68.597 -6.128 85.504 1.00 91.56 162 SER A CA 1
ATOM 1276 C C . SER A 1 162 ? -68.779 -7.129 86.642 1.00 91.56 162 SER A C 1
ATOM 1278 O O . SER A 1 162 ? -69.684 -6.955 87.448 1.00 91.56 162 SER A O 1
ATOM 1280 N N . LEU A 1 163 ? -67.882 -8.108 86.783 1.00 90.38 163 LEU A N 1
ATOM 1281 C CA . LEU A 1 163 ? -67.920 -9.067 87.892 1.00 90.38 163 LEU A CA 1
ATOM 1282 C C . LEU A 1 163 ? -67.745 -8.386 89.257 1.00 90.38 163 LEU A C 1
ATOM 1284 O O . LEU A 1 163 ? -68.348 -8.807 90.245 1.00 90.38 163 LEU A O 1
ATOM 1288 N N . GLU A 1 164 ? -66.938 -7.329 89.340 1.00 91.06 164 GLU A N 1
ATOM 1289 C CA . GLU A 1 164 ? -66.817 -6.513 90.549 1.00 91.06 164 GLU A CA 1
ATOM 1290 C C . GLU A 1 164 ? -68.113 -5.762 90.875 1.00 91.06 164 GLU A C 1
ATOM 1292 O O . GLU A 1 164 ? -68.514 -5.739 92.045 1.00 91.06 164 GLU A O 1
ATOM 1297 N N . ARG A 1 165 ? -68.800 -5.207 89.864 1.00 91.19 165 ARG A N 1
ATOM 1298 C CA . ARG A 1 165 ? -70.138 -4.611 90.033 1.00 91.19 165 ARG A CA 1
ATOM 1299 C C . ARG A 1 165 ? -71.142 -5.654 90.515 1.00 91.19 165 ARG A C 1
ATOM 1301 O O . ARG A 1 165 ? -71.747 -5.438 91.562 1.00 91.19 165 ARG A O 1
ATOM 1308 N N . ASP A 1 166 ? -71.228 -6.807 89.854 1.00 89.88 166 ASP A N 1
ATOM 1309 C CA . ASP A 1 166 ? -72.126 -7.906 90.232 1.00 89.88 166 ASP A CA 1
ATOM 1310 C C . ASP A 1 166 ? -71.849 -8.382 91.666 1.00 89.88 166 ASP A C 1
ATOM 1312 O O . ASP A 1 166 ? -72.760 -8.593 92.464 1.00 89.88 166 ASP A O 1
ATOM 1316 N N . LYS A 1 167 ? -70.573 -8.502 92.055 1.00 91.12 167 LYS A N 1
ATOM 1317 C CA . LYS A 1 167 ? -70.172 -8.850 93.427 1.00 91.12 167 LYS A CA 1
ATOM 1318 C C . LYS A 1 167 ? -70.603 -7.786 94.437 1.00 91.12 167 LYS A C 1
ATOM 1320 O O . LYS A 1 167 ? -70.981 -8.132 95.561 1.00 91.12 167 LYS A O 1
ATOM 1325 N N . HIS A 1 168 ? -70.515 -6.505 94.086 1.00 89.50 168 HIS A N 1
ATOM 1326 C CA . HIS A 1 168 ? -71.006 -5.419 94.931 1.00 89.50 168 HIS A CA 1
ATOM 1327 C C . HIS A 1 168 ? -72.529 -5.427 95.051 1.00 89.50 168 HIS A C 1
ATOM 1329 O O . HIS A 1 168 ? -73.034 -5.290 96.166 1.00 89.50 168 HIS A O 1
ATOM 1335 N N . GLU A 1 169 ? -73.246 -5.650 93.954 1.00 87.06 169 GLU A N 1
ATOM 1336 C CA . GLU A 1 169 ? -74.701 -5.799 93.943 1.00 87.06 169 GLU A CA 1
ATOM 1337 C C . GLU A 1 169 ? -75.144 -6.998 94.778 1.00 87.06 169 GLU A C 1
ATOM 1339 O O . GLU A 1 169 ? -75.979 -6.840 95.663 1.00 87.06 169 GLU A O 1
ATOM 1344 N N . LEU A 1 170 ? -74.519 -8.166 94.606 1.00 84.25 170 LEU A N 1
ATOM 1345 C CA . LEU A 1 170 ? -74.780 -9.351 95.424 1.00 84.25 170 LEU A CA 1
ATOM 1346 C C . LEU A 1 170 ? -74.486 -9.104 96.906 1.00 84.25 170 LEU A C 1
ATOM 1348 O O . LEU A 1 170 ? -75.248 -9.550 97.758 1.00 84.25 170 LEU A O 1
ATOM 1352 N N . ARG A 1 171 ? -73.415 -8.375 97.248 1.00 85.25 171 ARG A N 1
ATOM 1353 C CA . ARG A 1 171 ? -73.143 -7.976 98.641 1.00 85.25 171 ARG A CA 1
ATOM 1354 C C . ARG A 1 171 ? -74.204 -7.024 99.187 1.00 85.25 171 ARG A C 1
ATOM 1356 O O . ARG A 1 171 ? -74.592 -7.183 100.342 1.00 85.25 171 ARG A O 1
ATOM 1363 N N . ARG A 1 172 ? -74.674 -6.061 98.388 1.00 83.94 172 ARG A N 1
ATOM 1364 C CA . ARG A 1 172 ? -75.765 -5.154 98.771 1.00 83.94 172 ARG A CA 1
ATOM 1365 C C . ARG A 1 172 ? -77.062 -5.938 98.971 1.00 83.94 172 ARG A C 1
ATOM 1367 O O . ARG A 1 172 ? -77.640 -5.841 100.043 1.00 83.94 172 ARG A O 1
ATOM 1374 N N . ALA A 1 173 ? -77.446 -6.779 98.015 1.00 82.25 173 ALA A N 1
ATOM 1375 C CA . ALA A 1 173 ? -78.622 -7.642 98.087 1.00 82.25 173 ALA A CA 1
ATOM 1376 C C . ALA A 1 173 ? -78.543 -8.644 99.250 1.00 82.25 173 ALA A C 1
ATOM 1378 O O . ALA A 1 173 ? -79.547 -8.923 99.897 1.00 82.25 173 ALA A O 1
ATOM 1379 N N . LEU A 1 174 ? -77.354 -9.167 99.571 1.00 78.31 174 LEU A N 1
ATOM 1380 C CA . LEU A 1 174 ? -77.140 -9.991 100.761 1.00 78.31 174 LEU A CA 1
ATOM 1381 C C . LEU A 1 174 ? -77.330 -9.168 102.038 1.00 78.31 174 LEU A C 1
ATOM 1383 O O . LEU A 1 174 ? -77.996 -9.639 102.953 1.00 78.31 174 LEU A O 1
ATOM 1387 N N . GLY A 1 175 ? -76.795 -7.946 102.093 1.00 76.00 175 GLY A N 1
ATOM 1388 C CA . GLY A 1 175 ? -77.019 -7.011 103.197 1.00 76.00 175 GLY A CA 1
ATOM 1389 C C . GLY A 1 175 ? -78.499 -6.659 103.374 1.00 76.00 175 GLY A C 1
ATOM 1390 O O . GLY A 1 175 ? -79.012 -6.730 104.488 1.00 76.00 175 GLY A O 1
ATOM 1391 N N . GLU A 1 176 ? -79.209 -6.387 102.281 1.00 76.56 176 GLU A N 1
ATOM 1392 C CA . GLU A 1 176 ? -80.657 -6.154 102.251 1.00 76.56 176 GLU A CA 1
ATOM 1393 C C . GLU A 1 176 ? -81.433 -7.411 102.656 1.00 76.56 176 GLU A C 1
ATOM 1395 O O . GLU A 1 176 ? -82.344 -7.331 103.469 1.00 76.56 176 GLU A O 1
ATOM 1400 N N . SER A 1 177 ? -81.047 -8.603 102.188 1.00 69.31 177 SER A N 1
ATOM 1401 C CA . SER A 1 177 ? -81.640 -9.873 102.620 1.00 69.31 177 SER A CA 1
ATOM 1402 C C . SER A 1 177 ? -81.353 -10.172 104.091 1.00 69.31 177 SER A C 1
ATOM 1404 O O . SER A 1 177 ? -82.167 -10.832 104.736 1.00 69.31 177 SER A O 1
ATOM 1406 N N . GLN A 1 178 ? -80.221 -9.730 104.634 1.00 64.25 178 GLN A N 1
ATOM 1407 C CA . GLN A 1 178 ? -79.862 -9.886 106.041 1.00 64.25 178 GLN A CA 1
ATOM 1408 C C . GLN A 1 178 ? -80.623 -8.876 106.915 1.00 64.25 178 GLN A C 1
ATOM 1410 O O . GLN A 1 178 ? -81.095 -9.247 107.987 1.00 64.25 178 GLN A O 1
ATOM 1415 N N . GLN A 1 179 ? -80.853 -7.655 106.420 1.00 60.78 179 GLN A N 1
ATOM 1416 C CA . GLN A 1 179 ? -81.762 -6.662 107.010 1.00 60.78 179 GLN A CA 1
ATOM 1417 C C . GLN A 1 179 ? -83.229 -7.116 106.946 1.00 60.78 179 GLN A C 1
ATOM 1419 O O . GLN A 1 179 ? -83.948 -7.011 107.935 1.00 60.78 179 GLN A O 1
ATOM 1424 N N . LEU A 1 180 ? -83.666 -7.710 105.834 1.00 56.84 180 LEU A N 1
ATOM 1425 C CA . LEU A 1 180 ? -84.989 -8.317 105.680 1.00 56.84 180 LEU A CA 1
ATOM 1426 C C . LEU A 1 180 ? -85.131 -9.571 106.550 1.00 56.84 180 LEU A C 1
ATOM 1428 O O . LEU A 1 180 ? -86.195 -9.784 107.110 1.00 56.84 180 LEU A O 1
ATOM 1432 N N . ARG A 1 181 ? -84.077 -10.379 106.742 1.00 52.72 181 ARG A N 1
ATOM 1433 C CA . ARG A 1 181 ? -84.069 -11.472 107.735 1.00 52.72 181 ARG A CA 1
ATOM 1434 C C . ARG A 1 181 ? -84.108 -10.949 109.171 1.00 52.72 181 ARG A C 1
ATOM 1436 O O . ARG A 1 181 ? -84.755 -11.583 109.995 1.00 52.72 181 ARG A O 1
ATOM 1443 N N . ALA A 1 182 ? -83.498 -9.803 109.471 1.00 50.94 182 ALA A N 1
ATOM 1444 C CA . ALA A 1 182 ? -83.652 -9.132 110.764 1.00 50.94 182 ALA A CA 1
ATOM 1445 C C . ALA A 1 182 ? -85.070 -8.551 110.958 1.00 50.94 182 ALA A C 1
ATOM 1447 O O . ALA A 1 182 ? -85.575 -8.546 112.074 1.00 50.94 182 ALA A O 1
ATOM 1448 N N . ALA A 1 183 ? -85.746 -8.142 109.878 1.00 45.69 183 ALA A N 1
ATOM 1449 C CA . ALA A 1 183 ? -87.143 -7.692 109.891 1.00 45.69 183 ALA A CA 1
ATOM 1450 C C . ALA A 1 183 ? -88.180 -8.836 109.801 1.00 45.69 183 ALA A C 1
ATOM 1452 O O . ALA A 1 183 ? -89.375 -8.596 109.958 1.00 45.69 183 ALA A O 1
ATOM 1453 N N . LYS A 1 184 ? -87.756 -10.080 109.531 1.00 38.66 184 LYS A N 1
ATOM 1454 C CA . LYS A 1 184 ? -88.646 -11.205 109.181 1.00 38.66 184 LYS A CA 1
ATOM 1455 C C . LYS A 1 184 ? -88.247 -12.527 109.859 1.00 38.66 184 LYS A C 1
ATOM 1457 O O . LYS A 1 184 ? -88.535 -13.598 109.340 1.00 38.66 184 LYS A O 1
ATOM 1462 N N . SER A 1 185 ? -87.612 -12.459 111.034 1.00 37.72 185 SER A N 1
ATOM 1463 C CA . SER A 1 185 ? -87.280 -13.608 111.899 1.00 37.72 185 SER A CA 1
ATOM 1464 C C . SER A 1 185 ? -88.369 -13.946 112.934 1.00 37.72 185 SER A C 1
ATOM 1466 O O . SER A 1 185 ? -88.077 -14.467 114.009 1.00 37.72 185 SER A O 1
ATOM 1468 N N . SER A 1 186 ? -89.641 -13.732 112.585 1.00 36.47 186 SER A N 1
ATOM 1469 C CA . SER A 1 186 ? -90.732 -14.589 113.054 1.00 36.47 186 SER A CA 1
ATOM 1470 C C . SER A 1 186 ? -91.126 -15.487 111.885 1.00 36.47 186 SER A C 1
ATOM 1472 O O . SER A 1 186 ? -91.456 -14.984 110.815 1.00 36.47 186 SER A O 1
ATOM 1474 N N . VAL A 1 187 ? -91.115 -16.799 112.127 1.00 35.50 187 VAL A N 1
ATOM 1475 C CA . VAL A 1 187 ? -91.576 -17.892 111.248 1.00 35.50 187 VAL A CA 1
ATOM 1476 C C . VAL A 1 187 ? -90.499 -18.562 110.366 1.00 35.50 187 VAL A C 1
ATOM 1478 O O . VAL A 1 187 ? -90.177 -18.141 109.262 1.00 35.50 187 VAL A O 1
ATOM 1481 N N . GLN A 1 188 ? -89.957 -19.640 110.957 1.00 32.38 188 GLN A N 1
ATOM 1482 C CA . GLN A 1 188 ? -89.667 -20.999 110.440 1.00 32.38 188 GLN A CA 1
ATOM 1483 C C . GLN A 1 188 ? -89.506 -21.196 108.914 1.00 32.38 188 GLN A C 1
ATOM 1485 O O . GLN A 1 188 ? -90.374 -20.814 108.148 1.00 32.38 188 GLN A O 1
ATOM 1490 N N . SER A 1 189 ? -88.421 -21.769 108.374 1.00 32.09 189 SER A N 1
ATOM 1491 C CA . SER A 1 189 ? -87.727 -23.065 108.580 1.00 32.09 189 SER A CA 1
ATOM 1492 C C . SER A 1 189 ? -88.096 -24.123 107.526 1.00 32.09 189 SER A C 1
ATOM 1494 O O . SER A 1 189 ? -89.266 -24.364 107.261 1.00 32.09 189 SER A O 1
ATOM 1496 N N . SER A 1 190 ? -87.047 -24.834 107.084 1.00 35.97 190 SER A N 1
ATOM 1497 C CA . SER A 1 190 ? -87.015 -26.136 106.387 1.00 35.97 190 SER A CA 1
ATOM 1498 C C . SER A 1 190 ? -87.242 -26.143 104.868 1.00 35.97 190 SER A C 1
ATOM 1500 O O . SER A 1 190 ? -88.065 -25.396 104.373 1.00 35.97 190 SER A O 1
ATOM 1502 N N . ARG A 1 191 ? -86.619 -26.989 104.036 1.00 36.31 191 ARG A N 1
ATOM 1503 C CA . ARG A 1 191 ? -85.524 -27.990 104.093 1.00 36.31 191 ARG A CA 1
ATOM 1504 C C . ARG A 1 191 ? -85.315 -28.483 102.636 1.00 36.31 191 ARG A C 1
ATOM 1506 O O . ARG A 1 191 ? -86.235 -28.364 101.836 1.00 36.31 191 ARG A O 1
ATOM 1513 N N . SER A 1 192 ? -84.192 -29.177 102.392 1.00 33.38 192 SER A N 1
ATOM 1514 C CA . SER A 1 192 ? -83.914 -30.146 101.294 1.00 33.38 192 SER A CA 1
ATOM 1515 C C . SER A 1 192 ? -83.448 -29.569 99.937 1.00 33.38 192 SER A C 1
ATOM 1517 O O . SER A 1 192 ? -83.899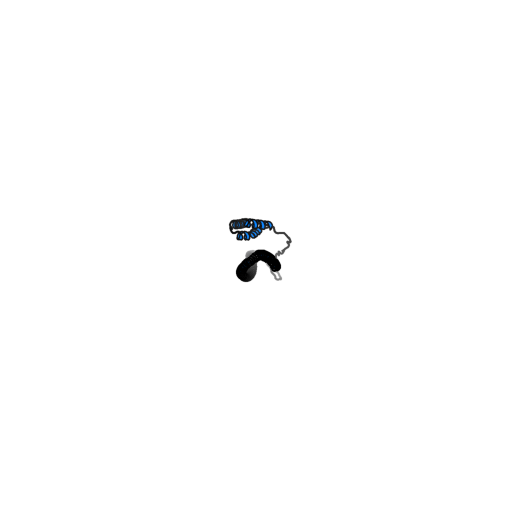 -28.497 99.570 1.00 33.38 192 SER A O 1
ATOM 1519 N N . SER A 1 193 ? -82.582 -30.179 99.111 1.00 35.03 193 SER A N 1
ATOM 1520 C CA . SER A 1 193 ? -81.633 -31.315 99.190 1.00 35.03 193 SER A CA 1
ATOM 1521 C C . SER A 1 193 ? -81.048 -31.563 97.770 1.00 35.03 193 SER A C 1
ATOM 1523 O O . SER A 1 193 ? -81.846 -31.492 96.842 1.00 35.03 193 SER A O 1
ATOM 1525 N N . LEU A 1 194 ? -79.761 -31.970 97.643 1.00 35.66 194 LEU A N 1
ATOM 1526 C CA . LEU A 1 194 ? -79.124 -32.718 96.508 1.00 35.66 194 LEU A CA 1
ATOM 1527 C C . LEU A 1 194 ? -78.987 -31.962 95.155 1.00 35.66 194 LEU A C 1
ATOM 1529 O O . LEU A 1 194 ? -79.796 -31.096 94.871 1.00 35.66 194 LEU A O 1
ATOM 1533 N N . ASP A 1 195 ? -78.068 -32.201 94.210 1.00 32.06 195 ASP A N 1
ATOM 1534 C CA . ASP A 1 195 ? -76.821 -32.967 93.992 1.00 32.06 195 ASP A CA 1
ATOM 1535 C C . ASP A 1 195 ? -76.270 -32.500 92.603 1.00 32.06 195 ASP A C 1
ATOM 1537 O O . ASP A 1 195 ? -77.058 -32.047 91.780 1.00 32.06 195 ASP A O 1
ATOM 1541 N N . SER A 1 196 ? -74.946 -32.592 92.387 1.00 35.06 196 SER A N 1
ATOM 1542 C CA . SER A 1 196 ? -74.143 -32.640 91.131 1.00 35.06 196 SER A CA 1
ATOM 1543 C C . SER A 1 196 ? -74.514 -31.758 89.911 1.00 35.06 196 SER A C 1
ATOM 1545 O O . SER A 1 196 ? -75.635 -31.745 89.424 1.00 35.06 196 SER A O 1
ATOM 1547 N N . THR A 1 197 ? -73.569 -31.093 89.223 1.00 36.03 197 THR A N 1
ATOM 1548 C CA . THR A 1 197 ? -72.750 -31.694 88.138 1.00 36.03 197 THR A CA 1
ATOM 1549 C C . THR A 1 197 ? -71.670 -30.702 87.628 1.00 36.03 197 THR A C 1
ATOM 1551 O O . THR A 1 197 ? -71.737 -29.497 87.842 1.00 36.03 197 THR A O 1
ATOM 1554 N N . ARG A 1 198 ? -70.651 -31.272 86.976 1.00 36.66 198 ARG A N 1
ATOM 1555 C CA . ARG A 1 198 ? -69.315 -30.815 86.546 1.00 36.66 198 ARG A CA 1
ATOM 1556 C C . ARG A 1 198 ? -69.210 -29.709 85.464 1.00 36.66 198 ARG A C 1
ATOM 1558 O O . ARG A 1 198 ? -70.021 -29.661 84.554 1.00 36.66 198 ARG A O 1
ATOM 1565 N N . VAL A 1 199 ? -68.097 -28.955 85.555 1.00 40.56 199 VAL A N 1
ATOM 1566 C CA . VAL A 1 199 ? -67.042 -28.615 84.548 1.00 40.56 199 VAL A CA 1
ATOM 1567 C C . VAL A 1 199 ? -67.454 -28.202 83.117 1.00 40.56 199 VAL A C 1
ATOM 1569 O O . VAL A 1 199 ? -68.014 -29.014 82.395 1.00 40.56 199 VAL A O 1
ATOM 1572 N N . ASN A 1 200 ? -67.029 -27.004 82.666 1.00 31.72 200 ASN A N 1
ATOM 1573 C CA . ASN A 1 200 ? -66.010 -26.742 81.611 1.00 31.72 200 ASN A CA 1
ATOM 1574 C C . ASN A 1 200 ? -66.230 -25.362 80.929 1.00 31.72 200 ASN A C 1
ATOM 1576 O O . ASN A 1 200 ? -67.267 -25.132 80.315 1.00 31.72 200 ASN A O 1
ATOM 1580 N N . SER A 1 201 ? -65.235 -24.471 80.972 1.00 38.38 201 SER A N 1
ATOM 1581 C CA . SER A 1 201 ? -65.005 -23.415 79.950 1.00 38.38 201 SER A CA 1
ATOM 1582 C C . SER A 1 201 ? -64.246 -24.055 78.751 1.00 38.38 201 SER A C 1
ATOM 1584 O O . SER A 1 201 ? -63.833 -25.200 78.934 1.00 38.38 201 SER A O 1
ATOM 1586 N N . PRO A 1 202 ? -63.938 -23.427 77.580 1.00 48.91 202 PRO A N 1
ATOM 1587 C CA . PRO A 1 202 ? -63.965 -21.990 77.249 1.00 48.91 202 PRO A CA 1
ATOM 1588 C C . PRO A 1 202 ? -64.298 -21.596 75.766 1.00 48.91 202 PRO A C 1
ATOM 1590 O O . PRO A 1 202 ? -64.345 -22.429 74.872 1.00 48.91 202 PRO A O 1
ATOM 1593 N N . ALA A 1 203 ? -64.406 -20.276 75.543 1.00 34.00 203 ALA A N 1
ATOM 1594 C CA . ALA A 1 203 ? -63.860 -19.457 74.435 1.00 34.00 203 ALA A CA 1
ATOM 1595 C C . ALA A 1 203 ? -64.257 -19.645 72.933 1.00 34.00 203 ALA A C 1
ATOM 1597 O O . ALA A 1 203 ? -64.688 -20.710 72.502 1.00 34.00 203 ALA A O 1
ATOM 1598 N N . PRO A 1 204 ? -64.105 -18.566 72.119 1.00 63.84 204 PRO A N 1
ATOM 1599 C CA . PRO A 1 204 ? -64.695 -18.382 70.786 1.00 63.84 204 PRO A CA 1
ATOM 1600 C C . PRO A 1 204 ? -63.691 -18.637 69.639 1.00 63.84 204 PRO A C 1
ATOM 1602 O O . PRO A 1 204 ? -62.514 -18.862 69.903 1.00 63.84 204 PRO A O 1
ATOM 1605 N N . ALA A 1 205 ? -64.136 -18.551 68.370 1.00 35.84 205 ALA A N 1
ATOM 1606 C CA . ALA A 1 205 ? -63.481 -17.791 67.280 1.00 35.84 205 ALA A CA 1
ATOM 1607 C C . ALA A 1 205 ? -63.835 -18.258 65.844 1.00 35.84 205 ALA A C 1
ATOM 1609 O O . ALA A 1 205 ? -64.159 -19.415 65.591 1.00 35.84 205 ALA A O 1
ATOM 1610 N N . LYS A 1 206 ? -63.567 -17.316 64.922 1.00 36.41 206 LYS A N 1
ATOM 1611 C CA . LYS A 1 206 ? -63.171 -17.431 63.500 1.00 36.41 206 LYS A CA 1
ATOM 1612 C C . LYS A 1 206 ? -64.218 -17.157 62.417 1.00 36.41 206 LYS A C 1
ATOM 1614 O O . LYS A 1 206 ? -64.801 -18.046 61.810 1.00 36.41 206 LYS A O 1
ATOM 1619 N N . SER A 1 207 ? -64.245 -15.868 62.075 1.00 45.59 207 SER A N 1
ATOM 1620 C CA . SER A 1 207 ? -64.116 -15.360 60.706 1.00 45.59 207 SER A CA 1
ATOM 1621 C C . SER A 1 207 ? -63.053 -16.119 59.890 1.00 45.59 207 SER A C 1
ATOM 1623 O O . SER A 1 207 ? -61.945 -16.374 60.370 1.00 45.59 207 SER A O 1
ATOM 1625 N N . LYS A 1 208 ? -63.394 -16.434 58.638 1.00 38.66 208 LYS A N 1
ATOM 1626 C CA . LYS A 1 208 ? -62.459 -16.754 57.557 1.00 38.66 208 LYS A CA 1
ATOM 1627 C C . LYS A 1 208 ? -62.931 -16.040 56.293 1.00 38.66 208 LYS A C 1
ATOM 1629 O O . LYS A 1 208 ? -63.904 -16.455 55.673 1.00 38.66 208 LYS A O 1
ATOM 1634 N N . ASN A 1 209 ? -62.188 -15.006 55.914 1.00 37.09 209 ASN A N 1
ATOM 1635 C CA . ASN A 1 209 ? -62.054 -14.589 54.525 1.00 37.09 209 ASN A CA 1
ATOM 1636 C C . ASN A 1 209 ? -61.086 -15.542 53.815 1.00 37.09 209 ASN A C 1
ATOM 1638 O O . ASN A 1 209 ? -60.076 -15.953 54.386 1.00 37.09 209 ASN A O 1
ATOM 1642 N N . GLY A 1 210 ? -61.380 -15.845 52.556 1.00 34.66 210 GLY A N 1
ATOM 1643 C CA . GLY A 1 210 ? -60.484 -16.563 51.660 1.00 34.66 210 GLY A CA 1
ATOM 1644 C C . GLY A 1 210 ? -61.096 -16.670 50.272 1.00 34.66 210 GLY A C 1
ATOM 1645 O O . GLY A 1 210 ? -61.829 -17.610 49.989 1.00 34.66 210 GLY A O 1
ATOM 1646 N N . SER A 1 211 ? -60.821 -15.698 49.405 1.00 32.03 211 SER A N 1
ATOM 1647 C CA . SER A 1 211 ? -60.998 -15.838 47.957 1.00 32.03 211 SER A CA 1
ATOM 1648 C C . SER A 1 211 ? -59.987 -14.941 47.257 1.00 32.03 211 SER A C 1
ATOM 1650 O O . SER A 1 211 ? -60.063 -13.717 47.320 1.00 32.03 211 SER A O 1
ATOM 1652 N N . LEU A 1 212 ? -59.007 -15.599 46.645 1.00 37.69 212 LEU A N 1
ATOM 1653 C CA . LEU A 1 212 ? -57.990 -15.036 45.776 1.00 37.69 212 LEU A CA 1
ATOM 1654 C C . LEU A 1 212 ? -58.196 -15.617 44.372 1.00 37.69 212 LEU A C 1
ATOM 1656 O O . LEU A 1 212 ? -58.430 -16.813 44.226 1.00 37.69 212 LEU A O 1
ATOM 1660 N N . ALA A 1 213 ? -58.007 -14.732 43.394 1.00 33.38 213 ALA A N 1
ATOM 1661 C CA . ALA A 1 213 ? -57.669 -14.960 41.992 1.00 33.38 213 ALA A CA 1
ATOM 1662 C C . ALA A 1 213 ? -58.718 -15.600 41.076 1.00 33.38 213 ALA A C 1
ATOM 1664 O O . ALA A 1 213 ? -58.856 -16.815 41.000 1.00 33.38 213 ALA A O 1
ATOM 1665 N N . THR A 1 214 ? -59.280 -14.770 40.193 1.00 33.91 214 THR A N 1
ATOM 1666 C CA . THR A 1 214 ? -59.263 -15.050 38.749 1.00 33.91 214 THR A CA 1
ATOM 1667 C C . THR A 1 214 ? -59.389 -13.729 37.988 1.00 33.91 214 THR A C 1
ATOM 1669 O O . THR A 1 214 ? -60.450 -13.121 38.006 1.00 33.91 214 THR A O 1
ATOM 1672 N N . MET A 1 215 ? -58.326 -13.279 37.318 1.00 35.91 215 MET A N 1
ATOM 1673 C CA . MET A 1 215 ? -58.445 -12.360 36.181 1.00 35.91 215 MET A CA 1
ATOM 1674 C C . MET A 1 215 ? -57.466 -12.804 35.100 1.00 35.91 215 MET A C 1
ATOM 1676 O O . MET A 1 215 ? -56.250 -12.770 35.271 1.00 35.91 215 MET A O 1
ATOM 1680 N N . ALA A 1 216 ? -58.062 -13.278 34.013 1.00 33.56 216 ALA A N 1
ATOM 1681 C CA . ALA A 1 216 ? -57.451 -13.520 32.724 1.00 33.56 216 ALA A CA 1
ATOM 1682 C C . ALA A 1 216 ? -57.584 -12.259 31.853 1.00 33.56 216 ALA A C 1
ATOM 1684 O O . ALA A 1 216 ? -58.512 -11.471 32.038 1.00 33.56 216 ALA A O 1
ATOM 1685 N N . GLY A 1 217 ? -56.698 -12.132 30.864 1.00 31.69 217 GLY A N 1
ATOM 1686 C CA . GLY A 1 217 ? -56.706 -11.083 29.838 1.00 31.69 217 GLY A CA 1
ATOM 1687 C C . GLY A 1 217 ? -55.482 -10.171 29.963 1.00 31.69 217 GLY A C 1
ATOM 1688 O O . GLY A 1 217 ? -55.084 -9.829 31.064 1.00 31.69 217 GLY A O 1
ATOM 1689 N N . ALA A 1 218 ? -54.811 -9.736 28.907 1.00 34.38 218 ALA A N 1
ATOM 1690 C CA . ALA A 1 218 ? -55.025 -9.907 27.483 1.00 34.38 218 ALA A CA 1
ATOM 1691 C C . ALA A 1 218 ? -53.697 -9.591 26.773 1.00 34.38 218 ALA A C 1
ATOM 1693 O O . ALA A 1 218 ? -52.892 -8.798 27.257 1.00 34.38 218 ALA A O 1
ATOM 1694 N N . LEU A 1 219 ? -53.499 -10.215 25.615 1.00 43.72 219 LEU A N 1
ATOM 1695 C CA . LEU A 1 219 ? -52.551 -9.780 24.596 1.00 43.72 219 LEU A CA 1
ATOM 1696 C C . LEU A 1 219 ? -52.920 -8.352 24.164 1.00 43.72 219 LEU A C 1
ATOM 1698 O O . LEU A 1 219 ? -54.069 -8.104 23.800 1.00 43.72 219 LEU A O 1
ATOM 1702 N N . GLY A 1 220 ? -51.959 -7.432 24.186 1.00 33.38 220 GLY A N 1
ATOM 1703 C CA . GLY A 1 220 ? -52.154 -6.058 23.736 1.00 33.38 220 GLY A CA 1
ATOM 1704 C C . GLY A 1 220 ? -50.816 -5.381 23.480 1.00 33.38 220 GLY A C 1
ATOM 1705 O O . GLY A 1 220 ? -50.004 -5.253 24.389 1.00 33.38 220 GLY A O 1
ATOM 1706 N N . ALA A 1 221 ? -50.595 -5.012 22.221 1.00 43.31 221 ALA A N 1
ATOM 1707 C CA . ALA A 1 221 ? -49.443 -4.275 21.730 1.00 43.31 221 ALA A CA 1
ATOM 1708 C C . ALA A 1 221 ? -49.249 -2.947 22.481 1.00 43.31 221 ALA A C 1
ATOM 1710 O O . ALA A 1 221 ? -50.217 -2.237 22.759 1.00 43.31 221 ALA A O 1
ATOM 1711 N N . GLU A 1 222 ? -47.992 -2.616 22.773 1.00 37.69 222 GLU A N 1
ATOM 1712 C CA . GLU A 1 222 ? -47.618 -1.330 23.356 1.00 37.69 222 GLU A CA 1
ATOM 1713 C C . GLU A 1 222 ? -47.916 -0.162 22.401 1.00 37.69 222 GLU A C 1
ATOM 1715 O O . GLU A 1 222 ? -47.601 -0.245 21.209 1.00 37.69 222 GLU A O 1
ATOM 1720 N N . PRO A 1 223 ? -48.462 0.959 22.901 1.00 47.00 223 PRO A N 1
ATOM 1721 C CA . PRO A 1 223 ? -48.410 2.227 22.199 1.00 47.00 223 PRO A CA 1
ATOM 1722 C C . PRO A 1 223 ? -47.040 2.886 22.421 1.00 47.00 223 PRO A C 1
ATOM 1724 O O . PRO A 1 223 ? -46.521 2.921 23.535 1.00 47.00 223 PRO A O 1
ATOM 1727 N N . ALA A 1 224 ? -46.474 3.435 21.345 1.00 52.12 224 ALA A N 1
ATOM 1728 C CA . ALA A 1 224 ? -45.237 4.207 21.356 1.00 52.12 224 ALA A CA 1
ATOM 1729 C C . ALA A 1 224 ? -45.260 5.303 22.437 1.00 52.12 224 ALA A C 1
ATOM 1731 O O . ALA A 1 224 ? -46.193 6.109 22.507 1.00 52.12 224 ALA A O 1
ATOM 1732 N N . ALA A 1 225 ? -44.219 5.332 23.271 1.00 52.56 225 ALA A N 1
ATOM 1733 C CA . ALA A 1 225 ? -44.041 6.348 24.298 1.00 52.56 225 ALA A CA 1
ATOM 1734 C C . ALA A 1 225 ? -43.977 7.761 23.674 1.00 52.56 225 ALA A C 1
ATOM 1736 O O . ALA A 1 225 ? -43.374 7.938 22.611 1.00 52.56 225 ALA A O 1
ATOM 1737 N N . PRO A 1 226 ? -44.567 8.787 24.316 1.00 58.88 226 PRO A N 1
ATOM 1738 C CA . PRO A 1 226 ? -44.464 10.161 23.845 1.00 58.88 226 PRO A CA 1
ATOM 1739 C C . PRO A 1 226 ? -43.005 10.618 23.929 1.00 58.88 226 PRO A C 1
ATOM 1741 O O . PRO A 1 226 ? -42.401 10.608 25.000 1.00 58.88 226 PRO A O 1
ATOM 1744 N N . VAL A 1 227 ? -42.439 11.008 22.786 1.00 63.22 227 VAL A N 1
ATOM 1745 C CA . VAL A 1 227 ? -41.076 11.544 22.689 1.00 63.22 227 VAL A CA 1
ATOM 1746 C C . VAL A 1 227 ? -40.936 12.746 23.627 1.00 63.22 227 VAL A C 1
ATOM 1748 O O . VAL A 1 227 ? -41.725 13.690 23.555 1.00 63.22 227 VAL A O 1
ATOM 1751 N N . ASP A 1 228 ? -39.933 12.725 24.507 1.00 74.88 228 ASP A N 1
ATOM 1752 C CA . ASP A 1 228 ? -39.636 13.854 25.387 1.00 74.88 228 ASP A CA 1
ATOM 1753 C C . ASP A 1 228 ? -39.059 15.015 24.563 1.00 74.88 228 ASP A C 1
ATOM 1755 O O . ASP A 1 228 ? -37.891 15.031 24.163 1.00 74.88 228 ASP A O 1
ATOM 1759 N N . TYR A 1 229 ? -39.908 16.008 24.299 1.00 74.75 229 TYR A N 1
ATOM 1760 C CA . TYR A 1 229 ? -39.565 17.205 23.538 1.00 74.75 229 TYR A CA 1
ATOM 1761 C C . TYR A 1 229 ? -38.452 18.043 24.193 1.00 74.75 229 TYR A C 1
ATOM 1763 O O . TYR A 1 229 ? -37.780 18.799 23.489 1.00 74.75 229 TYR A O 1
ATOM 1771 N N . VAL A 1 230 ? -38.212 17.913 25.506 1.00 74.00 230 VAL A N 1
ATOM 1772 C CA . VAL A 1 230 ? -37.107 18.600 26.200 1.00 74.00 230 VAL A CA 1
ATOM 1773 C C . VAL A 1 230 ? -35.774 17.943 25.851 1.00 74.00 230 VAL A C 1
ATOM 1775 O O . VAL A 1 230 ? -34.807 18.635 25.523 1.00 74.00 230 VAL A O 1
ATOM 1778 N N . TYR A 1 231 ? -35.739 16.612 25.846 1.00 77.94 231 TYR A N 1
ATOM 1779 C CA . TYR A 1 231 ? -34.568 15.852 25.422 1.00 77.94 231 TYR A CA 1
ATOM 1780 C C . TYR A 1 231 ? -34.292 16.043 23.926 1.00 77.94 231 TYR A C 1
ATOM 1782 O O . TYR A 1 231 ? -33.168 16.367 23.539 1.00 77.94 231 TYR A O 1
ATOM 1790 N N . LEU A 1 232 ? -35.334 15.967 23.093 1.00 80.38 232 LEU A N 1
ATOM 1791 C CA . LEU A 1 232 ? -35.220 16.181 21.652 1.00 80.38 232 LEU A CA 1
ATOM 1792 C C . LEU A 1 232 ? -34.684 17.581 21.315 1.00 80.38 232 LEU A C 1
ATOM 1794 O O . LEU A 1 232 ? -33.806 17.719 20.463 1.00 80.38 232 LEU A O 1
ATOM 1798 N N . LYS A 1 233 ? -35.159 18.620 22.016 1.00 78.12 233 LYS A N 1
ATOM 1799 C CA . LYS A 1 233 ? -34.665 19.996 21.863 1.00 78.12 233 LYS A CA 1
ATOM 1800 C C . LYS A 1 233 ? -33.170 20.097 22.168 1.00 78.12 233 LYS A C 1
ATOM 1802 O O . LYS A 1 233 ? -32.453 20.754 21.418 1.00 78.12 233 LYS A O 1
ATOM 1807 N N . ASN A 1 234 ? -32.701 19.457 23.237 1.00 78.31 234 ASN A N 1
ATOM 1808 C CA . ASN A 1 234 ? -31.295 19.518 23.637 1.00 78.31 234 ASN A CA 1
ATOM 1809 C C . ASN A 1 234 ? -30.389 18.766 22.655 1.00 78.31 234 ASN A C 1
ATOM 1811 O O . ASN A 1 234 ? -29.332 19.276 22.297 1.00 78.31 234 ASN A O 1
ATOM 1815 N N . VAL A 1 235 ? -30.826 17.605 22.158 1.00 79.00 235 VAL A N 1
ATOM 1816 C CA . VAL A 1 235 ? -30.072 16.821 21.166 1.00 79.00 235 VAL A CA 1
ATOM 1817 C C . VAL A 1 235 ? -30.011 17.541 19.813 1.00 79.00 235 VAL A C 1
ATOM 1819 O O . VAL A 1 235 ? -28.945 17.606 19.203 1.00 79.00 235 VAL A O 1
ATOM 1822 N N . LEU A 1 236 ? -31.112 18.150 19.357 1.00 79.00 236 LEU A N 1
ATOM 1823 C CA . LEU A 1 236 ? -31.125 18.969 18.136 1.00 79.00 236 LEU A CA 1
ATOM 1824 C C . LEU A 1 236 ? -30.262 20.229 18.274 1.00 79.00 236 LEU A C 1
ATOM 1826 O O . LEU A 1 236 ? -29.572 20.606 17.327 1.00 79.00 236 LEU A O 1
ATOM 1830 N N . LEU A 1 237 ? -30.274 20.871 19.445 1.00 79.75 237 LEU A N 1
ATOM 1831 C CA . LEU A 1 237 ? -29.439 22.040 19.711 1.00 79.75 237 LEU A CA 1
ATOM 1832 C C . LEU A 1 237 ? -27.952 21.664 19.708 1.00 79.75 237 LEU A C 1
ATOM 1834 O O . LEU A 1 237 ? -27.163 22.324 19.038 1.00 79.75 237 LEU A O 1
ATOM 1838 N N . GLN A 1 238 ? -27.593 20.553 20.355 1.00 74.06 238 GLN A N 1
ATOM 1839 C CA . GLN A 1 238 ? -26.232 20.018 20.355 1.00 74.06 238 GLN A CA 1
ATOM 1840 C C . GLN A 1 238 ? -25.770 19.617 18.946 1.00 74.06 238 GLN A C 1
ATOM 1842 O O . GLN A 1 238 ? -24.618 19.848 18.583 1.00 74.06 238 GLN A O 1
ATOM 1847 N N . PHE A 1 239 ? -26.669 19.072 18.122 1.00 79.19 239 PHE A N 1
ATOM 1848 C CA . PHE A 1 239 ? -26.384 18.759 16.722 1.00 79.19 239 PHE A CA 1
ATOM 1849 C C . PHE A 1 239 ? -26.097 20.020 15.886 1.00 79.19 239 PHE A C 1
ATOM 1851 O O . PHE A 1 239 ? -25.152 20.031 15.098 1.00 79.19 239 PHE A O 1
ATOM 1858 N N . LEU A 1 240 ? -26.879 21.091 16.070 1.00 74.38 240 LEU A N 1
ATOM 1859 C CA . LEU A 1 240 ? -26.694 22.363 15.358 1.00 74.38 240 LEU A CA 1
ATOM 1860 C C . LEU A 1 240 ? -25.471 23.161 15.843 1.00 74.38 240 LEU A C 1
ATOM 1862 O O . LEU A 1 240 ? -24.881 23.904 15.059 1.00 74.38 240 LEU A O 1
ATOM 1866 N N . GLU A 1 241 ? -25.089 23.020 17.112 1.00 80.75 241 GLU A N 1
ATOM 1867 C CA . GLU A 1 241 ? -23.935 23.704 17.710 1.00 80.75 241 GLU A CA 1
ATOM 1868 C C . GLU A 1 241 ? -22.594 23.053 17.322 1.00 80.75 241 GLU A C 1
ATOM 1870 O O . GLU A 1 241 ? -21.569 23.731 17.194 1.00 80.75 241 GLU A O 1
ATOM 1875 N N . GLN A 1 242 ? -22.598 21.743 17.064 1.00 77.38 242 GLN A N 1
ATOM 1876 C CA . GLN A 1 242 ? -21.407 20.987 16.690 1.00 77.38 242 GLN A CA 1
ATOM 1877 C C . GLN A 1 242 ? -20.896 21.415 15.304 1.00 77.38 242 GLN A C 1
ATOM 1879 O O . GLN A 1 242 ? -21.536 21.145 14.296 1.00 77.38 242 GLN A O 1
ATOM 1884 N N . ARG A 1 243 ? -19.717 22.050 15.208 1.00 67.75 243 ARG A N 1
ATOM 1885 C CA . ARG A 1 243 ? -19.125 22.469 13.910 1.00 67.75 243 ARG A CA 1
ATOM 1886 C C . ARG A 1 243 ? -18.345 21.367 13.187 1.00 67.75 243 ARG A C 1
ATOM 1888 O O . ARG A 1 243 ? -18.013 21.523 12.013 1.00 67.75 243 ARG A O 1
ATOM 1895 N N . ASP A 1 244 ? -18.030 20.276 13.881 1.00 80.44 244 ASP A N 1
ATOM 1896 C CA . ASP A 1 244 ? -17.284 19.154 13.316 1.00 80.44 244 ASP A CA 1
ATOM 1897 C C . ASP A 1 244 ? -18.225 18.156 12.627 1.00 80.44 244 ASP A C 1
ATOM 1899 O O . ASP A 1 244 ? -19.062 17.507 13.261 1.00 80.44 244 ASP A O 1
ATOM 1903 N N . LYS A 1 245 ? -18.039 18.001 11.313 1.00 79.62 245 LYS A N 1
ATOM 1904 C CA . LYS A 1 245 ? -18.825 17.113 10.446 1.00 79.62 245 LYS A CA 1
ATOM 1905 C C . LYS A 1 245 ? -18.736 15.646 10.879 1.00 79.62 245 LYS A C 1
ATOM 1907 O O . LYS A 1 245 ? -19.704 14.908 10.725 1.00 79.62 245 LYS A O 1
ATOM 1912 N N . ARG A 1 246 ? -17.606 15.212 11.453 1.00 77.31 246 ARG A N 1
ATOM 1913 C CA . ARG A 1 246 ? -17.423 13.821 11.912 1.00 77.31 246 ARG A CA 1
ATOM 1914 C C . ARG A 1 246 ? -18.283 13.516 13.133 1.00 77.31 246 ARG A C 1
ATOM 1916 O O . ARG A 1 246 ? -18.887 12.450 13.208 1.00 77.31 246 ARG A O 1
ATOM 1923 N N . LEU A 1 247 ? -18.373 14.475 14.051 1.00 76.38 247 LEU A N 1
ATOM 1924 C CA . LEU A 1 247 ? -19.199 14.355 15.248 1.00 76.38 247 LEU A CA 1
ATOM 1925 C C . LEU A 1 247 ? -20.692 14.522 14.923 1.00 76.38 247 LEU A C 1
ATOM 1927 O O . LEU A 1 247 ? -21.513 13.827 15.512 1.00 76.38 247 LEU A O 1
ATOM 1931 N N . GLN A 1 248 ? -21.051 15.366 13.946 1.00 77.69 248 GLN A N 1
ATOM 1932 C CA . GLN A 1 248 ? -22.429 15.450 13.440 1.00 77.69 248 GLN A CA 1
ATOM 1933 C C . GLN A 1 248 ? -22.901 14.121 12.837 1.00 77.69 248 GLN A C 1
ATOM 1935 O O . GLN A 1 248 ? -23.995 13.662 13.150 1.00 77.69 248 GLN A O 1
ATOM 1940 N N . ILE A 1 249 ? -22.065 13.466 12.027 1.00 79.19 249 ILE A N 1
ATOM 1941 C CA . ILE A 1 249 ? -22.368 12.157 11.429 1.00 79.19 249 ILE A CA 1
ATOM 1942 C C . ILE A 1 249 ? -22.650 11.092 12.501 1.00 79.19 249 ILE A C 1
ATOM 1944 O O . ILE A 1 249 ? -23.571 10.292 12.352 1.00 79.19 249 ILE A O 1
ATOM 1948 N N . GLN A 1 250 ? -21.905 11.105 13.608 1.00 77.75 250 GLN A N 1
ATOM 1949 C CA . GLN A 1 250 ? -22.099 10.158 14.709 1.00 77.75 250 GLN A CA 1
ATOM 1950 C C . GLN A 1 250 ? -23.424 10.371 15.466 1.00 77.75 250 GLN A C 1
ATOM 1952 O O . GLN A 1 250 ? -23.936 9.437 16.080 1.00 77.75 250 GLN A O 1
ATOM 1957 N N . LEU A 1 251 ? -24.000 11.575 15.403 1.00 75.69 251 LEU A N 1
ATOM 1958 C CA . LEU A 1 251 ? -25.271 11.925 16.045 1.00 75.69 251 LEU A CA 1
ATOM 1959 C C . LEU A 1 251 ? -26.501 11.586 15.180 1.00 75.69 251 LEU A C 1
ATOM 1961 O O . LEU A 1 251 ? -27.616 11.561 15.702 1.00 75.69 251 LEU A O 1
ATOM 1965 N N . VAL A 1 252 ? -26.325 11.281 13.887 1.00 76.06 252 VAL A N 1
ATOM 1966 C CA . VAL A 1 252 ? -27.431 10.948 12.964 1.00 76.06 252 VAL A CA 1
ATOM 1967 C C . VAL A 1 252 ? -28.215 9.695 13.392 1.00 76.06 252 VAL A C 1
ATOM 1969 O O . VAL A 1 252 ? -29.442 9.773 13.418 1.00 76.06 252 VAL A O 1
ATOM 1972 N N . PRO A 1 253 ? -27.587 8.575 13.804 1.00 79.75 253 PRO A N 1
ATOM 1973 C CA . PRO A 1 253 ? -28.326 7.400 14.282 1.00 79.75 253 PRO A CA 1
ATOM 1974 C C . PRO A 1 253 ? -29.103 7.661 15.581 1.00 79.75 253 PRO A C 1
ATOM 1976 O O . PRO A 1 253 ? -30.181 7.113 15.794 1.00 79.75 253 PRO A O 1
ATOM 1979 N N . VAL A 1 254 ? -28.576 8.532 16.449 1.00 77.00 254 VAL A N 1
ATOM 1980 C CA . VAL A 1 254 ? -29.231 8.915 17.712 1.00 77.00 254 VAL A CA 1
ATOM 1981 C C . VAL A 1 254 ? -30.480 9.750 17.428 1.00 77.00 254 VAL A C 1
ATOM 1983 O O . VAL A 1 254 ? -31.538 9.498 18.002 1.00 77.00 254 VAL A O 1
ATOM 1986 N N . LEU A 1 255 ? -30.385 10.695 16.488 1.00 74.25 255 LEU A N 1
ATOM 1987 C CA . LEU A 1 255 ? -31.536 11.440 15.979 1.00 74.25 255 LEU A CA 1
ATOM 1988 C C . LEU A 1 255 ? -32.550 10.515 15.298 1.00 74.25 255 LEU A C 1
ATOM 1990 O O . LEU A 1 255 ? -33.745 10.675 15.526 1.00 74.25 255 LEU A O 1
ATOM 1994 N N . GLY A 1 256 ? -32.091 9.518 14.536 1.00 76.56 256 GLY A N 1
ATOM 1995 C CA . GLY A 1 256 ? -32.959 8.531 13.893 1.00 76.56 256 GLY A CA 1
ATOM 1996 C C . GLY A 1 256 ? -33.769 7.700 14.886 1.00 76.56 256 GLY A C 1
ATOM 1997 O O . GLY A 1 256 ? -34.958 7.481 14.670 1.00 76.56 256 GLY A O 1
ATOM 1998 N N . MET A 1 257 ? -33.172 7.334 16.021 1.00 75.50 257 MET A N 1
ATOM 1999 C CA . MET A 1 257 ? -33.859 6.626 17.105 1.00 75.50 257 MET A CA 1
ATOM 2000 C C . MET A 1 257 ? -34.886 7.504 17.839 1.00 75.50 257 MET A C 1
ATOM 2002 O O . MET A 1 257 ? -35.915 7.009 18.285 1.00 75.50 257 MET A O 1
ATOM 2006 N N . LEU A 1 258 ? -34.629 8.809 17.954 1.00 74.06 258 LEU A N 1
ATOM 2007 C CA . LEU A 1 258 ? -35.514 9.755 18.644 1.00 74.06 258 LEU A CA 1
ATOM 2008 C C . LEU A 1 258 ? -36.680 10.248 17.778 1.00 74.06 258 LEU A C 1
ATOM 2010 O O . LEU A 1 258 ? -37.783 10.454 18.281 1.00 74.06 258 LEU A O 1
ATOM 2014 N N . LEU A 1 259 ? -36.436 10.452 16.482 1.00 76.00 259 LEU A N 1
ATOM 2015 C CA . LEU A 1 259 ? -37.399 10.981 15.509 1.00 76.00 259 LEU A CA 1
ATOM 2016 C C . LEU A 1 259 ? -37.997 9.906 14.590 1.00 76.00 259 LEU A C 1
ATOM 2018 O O . LEU A 1 259 ? -38.782 10.257 13.714 1.00 76.00 259 LEU A O 1
ATOM 2022 N N . HIS A 1 260 ? -37.668 8.628 14.805 1.00 75.75 260 HIS A N 1
ATOM 2023 C CA . HIS A 1 260 ? -38.101 7.498 13.974 1.00 75.75 260 HIS A CA 1
ATOM 2024 C C . HIS A 1 260 ? -37.771 7.714 12.488 1.00 75.75 260 HIS A C 1
ATOM 2026 O O . HIS A 1 260 ? -38.647 7.646 11.628 1.00 75.75 260 HIS A O 1
ATOM 2032 N N . PHE A 1 261 ? -36.510 8.030 12.177 1.00 77.00 261 PHE A N 1
ATOM 2033 C CA . PHE A 1 261 ? -36.092 8.172 10.782 1.00 77.00 261 PHE A CA 1
ATOM 2034 C C . PHE A 1 261 ? -36.099 6.827 10.065 1.00 77.00 261 PHE A C 1
ATOM 2036 O O . PHE A 1 261 ? -35.544 5.840 10.548 1.00 77.00 261 PHE A O 1
ATOM 2043 N N . ASP A 1 262 ? -36.641 6.831 8.853 1.00 76.12 262 ASP A N 1
ATOM 2044 C CA . ASP A 1 262 ? -36.457 5.728 7.927 1.00 76.12 262 ASP A CA 1
ATOM 2045 C C . ASP A 1 262 ? -35.041 5.748 7.339 1.00 76.12 262 ASP A C 1
ATOM 2047 O O . ASP A 1 262 ? -34.364 6.781 7.261 1.00 76.12 262 ASP A O 1
ATOM 2051 N N . ARG A 1 263 ? -34.599 4.590 6.835 1.00 77.69 263 ARG A N 1
ATOM 2052 C CA . ARG A 1 263 ? -33.275 4.396 6.213 1.00 77.69 263 ARG A CA 1
ATOM 2053 C C . ARG A 1 263 ? -32.966 5.432 5.121 1.00 77.69 263 ARG A C 1
ATOM 2055 O O . ARG A 1 263 ? -31.810 5.792 4.906 1.00 77.69 263 ARG A O 1
ATOM 2062 N N . THR A 1 264 ? -33.997 5.903 4.421 1.00 77.75 264 THR A N 1
ATOM 2063 C CA . THR A 1 264 ? -33.900 6.931 3.379 1.00 77.75 264 THR A CA 1
ATOM 2064 C C . THR A 1 264 ? -33.617 8.318 3.938 1.00 77.75 264 THR A C 1
ATOM 2066 O O . THR A 1 264 ? -32.937 9.112 3.290 1.00 77.75 264 THR A O 1
ATOM 2069 N N . ASP A 1 265 ? -34.126 8.624 5.127 1.00 76.00 265 ASP A N 1
ATOM 2070 C CA . ASP A 1 265 ? -33.973 9.937 5.739 1.00 76.00 265 ASP A CA 1
ATOM 2071 C C . ASP A 1 265 ? -32.608 10.059 6.415 1.00 76.00 265 ASP A C 1
ATOM 2073 O O . ASP A 1 265 ? -31.936 11.070 6.214 1.00 76.00 265 ASP A O 1
ATOM 2077 N N . GLU A 1 266 ? -32.106 8.996 7.053 1.00 78.06 266 GLU A N 1
ATOM 2078 C CA . GLU A 1 266 ? -30.710 8.931 7.517 1.00 78.06 266 GLU A CA 1
ATOM 2079 C C . GLU A 1 266 ? -29.716 9.219 6.378 1.00 78.06 266 GLU A C 1
ATOM 2081 O O . GLU A 1 266 ? -28.787 10.012 6.537 1.00 78.06 266 GLU A O 1
ATOM 2086 N N . GLN A 1 267 ? -29.929 8.627 5.196 1.00 79.75 267 GLN A N 1
ATOM 2087 C CA . GLN A 1 267 ? -29.064 8.837 4.029 1.00 79.75 267 GLN A CA 1
ATOM 2088 C C . GLN A 1 267 ? -29.109 10.279 3.508 1.00 79.75 267 GLN A C 1
ATOM 2090 O O . GLN A 1 267 ? -28.064 10.840 3.171 1.00 79.75 267 GLN A O 1
ATOM 2095 N N . LYS A 1 268 ? -30.292 10.906 3.473 1.00 79.12 268 LYS A N 1
ATOM 2096 C CA . LYS A 1 268 ? -30.438 12.321 3.084 1.00 79.12 268 LYS A CA 1
ATOM 2097 C C . LYS A 1 268 ? -29.745 13.252 4.079 1.00 79.12 268 LYS A C 1
ATOM 2099 O O . LYS A 1 268 ? -29.085 14.199 3.657 1.00 79.12 268 LYS A O 1
ATOM 2104 N N . TRP A 1 269 ? -29.856 12.970 5.377 1.00 75.75 269 TRP A N 1
ATOM 2105 C CA . TRP A 1 269 ? -29.196 13.742 6.433 1.00 75.75 269 TRP A CA 1
ATOM 2106 C C . TRP A 1 269 ? -27.671 13.632 6.353 1.00 75.75 269 TRP A C 1
ATOM 2108 O O . TRP A 1 269 ? -26.976 14.648 6.368 1.00 75.75 269 TRP A O 1
ATOM 2118 N N . MET A 1 270 ? -27.146 12.423 6.158 1.00 78.06 270 MET A N 1
ATOM 2119 C CA . MET A 1 270 ? -25.716 12.186 5.938 1.00 78.06 270 MET A CA 1
ATOM 2120 C C . MET A 1 270 ? -25.188 12.909 4.691 1.00 78.06 270 MET A C 1
ATOM 2122 O O . MET A 1 270 ? -24.119 13.527 4.725 1.00 78.06 270 MET A O 1
ATOM 2126 N N . ALA A 1 271 ? -25.951 12.883 3.595 1.00 80.69 271 ALA A N 1
ATOM 2127 C CA . ALA A 1 271 ? -25.606 13.599 2.371 1.00 80.69 271 ALA A CA 1
ATOM 2128 C C . ALA A 1 271 ? -25.612 15.126 2.572 1.00 80.69 271 ALA A C 1
ATOM 2130 O O . ALA A 1 271 ? -24.696 15.801 2.110 1.00 80.69 271 ALA A O 1
ATOM 2131 N N . ALA A 1 272 ? -26.584 15.672 3.311 1.00 77.44 272 ALA A N 1
ATOM 2132 C CA . ALA A 1 272 ? -26.681 17.105 3.594 1.00 77.44 272 ALA A CA 1
ATOM 2133 C C . ALA A 1 272 ? -25.520 17.637 4.457 1.00 77.44 272 ALA A C 1
ATOM 2135 O O . ALA A 1 272 ? -25.057 18.756 4.233 1.00 77.44 272 ALA A O 1
ATOM 2136 N N . ILE A 1 273 ? -25.021 16.836 5.406 1.00 78.38 273 ILE A N 1
ATOM 2137 C CA . ILE A 1 273 ? -23.847 17.174 6.235 1.00 78.38 273 ILE A CA 1
ATOM 2138 C C . ILE A 1 273 ? -22.555 17.149 5.402 1.00 78.38 273 ILE A C 1
ATOM 2140 O O . ILE A 1 273 ? -21.657 17.962 5.618 1.00 78.38 273 ILE A O 1
ATOM 2144 N N . THR A 1 274 ? -22.466 16.227 4.439 1.00 74.62 274 THR A N 1
ATOM 2145 C CA . THR A 1 274 ? -21.257 16.001 3.627 1.00 74.62 274 THR A CA 1
ATOM 2146 C C . THR A 1 274 ? -21.172 16.921 2.399 1.00 74.62 274 THR A C 1
ATOM 2148 O O . THR A 1 274 ? -20.083 17.145 1.880 1.00 74.62 274 THR A O 1
ATOM 2151 N N . ALA A 1 275 ? -22.304 17.457 1.925 1.00 71.50 275 ALA A N 1
ATOM 2152 C CA . ALA A 1 275 ? -22.384 18.322 0.741 1.00 71.50 275 ALA A CA 1
ATOM 2153 C C . ALA A 1 275 ? -22.034 19.807 0.994 1.00 71.50 275 ALA A C 1
ATOM 2155 O O . ALA A 1 275 ? -21.879 20.567 0.038 1.00 71.50 275 ALA A O 1
ATOM 2156 N N . LYS A 1 276 ? -21.913 20.228 2.258 1.00 54.69 276 LYS A N 1
ATOM 2157 C CA . LYS A 1 276 ? -21.298 21.501 2.688 1.00 54.69 276 LYS A CA 1
ATOM 2158 C C . LYS A 1 276 ? -19.869 21.250 3.141 1.00 54.69 276 LYS A C 1
ATOM 2160 O O . LYS A 1 276 ? -19.092 22.208 3.355 1.00 54.69 276 LYS A O 1
#

InterPro domains:
  IPR000237 GRIP domain [PF01465] (228-269)
  IPR000237 GRIP domain [PS50913] (222-272)
  IPR000237 GRIP domain [SM00755] (225-272)
  IPR051952 Golgi-associated and autophagy-related protein [PTHR23157] (3-272)

pLDDT: mean 82.3, std 21.65, range [31.69, 98.62]

Secondary structure (DSSP, 8-state):
-HHHHHHHHHHHHHHHHHHHHHHHHHHHHHHHHHHHHHHHHHHHHHHHHHHHHHHHHHHHHHHHHHHHHHHHHHHHHHHHHHHHHHHHHHHHHHHHHHHHHHHHHHHHHHHHHHHHHHHHHHHHHHHHHHHHHHHHHHHHHHHHHHHHHHHHHHHHHHHHHHHHHHHHHHHHHHHHHHHHHHH--SS---------------------------------PPPPPPP-HHHHHHHHHHHHH---HHHHHHHHHHHHHHHT--HHHHHHHHHHHH--

Foldseek 3Di:
DVVVVVVVVVVVVVVVVVVVVVVVVVVVVVVVVVVVVVVVVVVVVVVVVVVVVVVVVVVVVVVVVVVVVVVVVVVVVVCVVVVVVVVVVVVVVVVVVVVVVVVVVVVVVVVVVVVVVVVVVVVVVVVVVVVVVVVVVVVVVVVVVVVVVVVVVVVVVVVVVVVVVVVVVVVVVVVVVVVVCVVVPPDDDDDDDDDDDDDDDDDDDDDDDDDDDDDDDDDDDDDDDDQDVVVLVVLVVVLVPDPDLVVNLVSLVVNCVRVVDDPVVSVVSNCVSVVD

Sequence (276 aa):
MQDQTRELATQMKEVRERCESLEEELADAHRLLGERSREGETMRRLLADVEGRAEARVKEMRERMDLAIEERDRAEDEASTIGRRRARESEELKAKVRDLEKALARATEEMDSLSRTEAELRAQNDATAHRAALAQNEVADVRTAMLALRDTLDSAEALAGSLERDKHELRRALGESQQLRAAKSSVQSSRSSLDSTRVNSPAPAKSKNGSLATMAGALGAEPAAPVDYVYLKNVLLQFLEQRDKRLQIQLVPVLGMLLHFDRTDEQKWMAAITAK

Radius of gyration: 72.63 Å; chains: 1; bounding box: 160×57×220 Å

Organism: NCBI:txid331657